Protein 1E0M (pdb70)

Secondary structure (DSSP, 8-state):
---S-TTEEEEE-SS--EEEEETTTTEEESS-TTT--

Solvent-accessible surface area: 3123 Å² total; per-residue (Å²): 156,195,45,46,56,140,0,33,63,98,152,142,40,178,120,29,65,55,58,36,68,7,87,99,97,157,43,74,22,155,61,32,22,156,152,92,93

Sequence (37 aa):
SMGLPPGWDEYKTHNGKTYYYNHNTKTSTWTDPRMSSSMGLPPGWDEYKTHNGKTYYYNHNTKTSTWTDPRMSSSMGLPPGWDEYKTHNGKTYYYNHNTKTSTWTDPRMSSSMGLPPGWDEYKTHNGKTYYYNHNTKTSTWTDPRMSSSMGLPPGWDEYKTHNGKTYYYNHNTKTSTWTDPRMSSSMGLPPGWDEYKTHNGKTYYYNHNTKTSTWTDPRMSSSMGLPPGWDEYKTHNGKTYYYNHNTKTSTWTDPRMSSSMGLPPGWDEYKTHNGKTYYYNHNTKTSTWTDPRMSSSMGLPPGWDEYKTHNGKTYYYNHNTKTSTWTDPRMSSSMGLPPGWDEYKTHNGKTYYYNHNTKTSTWTDPRMSS

Radius of gyration: 9.41 Å; Cα contacts (8 Å, |Δi|>4): 55; chains: 1; bounding box: 26×21×16 Å

Structure (mmCIF, N/CA/C/O backbone):
data_1E0M
#
_entry.id   1E0M
#
_cell.length_a   1.000
_cell.length_b   1.000
_cell.length_c   1.000
_cell.angle_alpha   90.00
_cell.angle_beta   90.00
_cell.angle_gamma   90.00
#
_symmetry.space_group_name_H-M   'P 1'
#
loop_
_atom_site.group_PDB
_atom_site.id
_atom_site.type_symbol
_atom_site.label_atom_id
_atom_site.label_alt_id
_atom_site.label_comp_id
_atom_site.label_asym_id
_atom_site.label_entity_id
_atom_site.label_seq_id
_atom_site.pdbx_PDB_ins_code
_atom_site.Cartn_x
_atom_site.Cartn_y
_atom_site.Cartn_z
_atom_site.occupancy
_atom_site.B_iso_or_equiv
_atom_site.auth_seq_id
_atom_site.auth_comp_id
_atom_site.auth_asym_id
_atom_site.auth_atom_id
_atom_site.pdbx_PDB_model_num
ATOM 1 N N . SER A 1 1 ? 9.388 10.581 -6.335 1.00 5.36 1 SER A N 1
ATOM 2 C CA . SER A 1 1 ? 10.739 10.012 -6.580 1.00 4.79 1 SER A CA 1
ATOM 3 C C . SER A 1 1 ? 11.077 8.937 -5.553 1.00 4.03 1 SER A C 1
ATOM 4 O O . SER A 1 1 ? 11.455 9.243 -4.422 1.00 4.41 1 SER A O 1
ATOM 14 N N . MET A 1 2 ? 10.935 7.675 -5.956 1.00 3.36 2 MET A N 1
ATOM 15 C CA . MET A 1 2 ? 11.222 6.547 -5.074 1.00 2.96 2 MET A CA 1
ATOM 16 C C . MET A 1 2 ? 10.432 6.655 -3.772 1.00 1.79 2 MET A C 1
ATOM 17 O O . MET A 1 2 ? 11.010 6.776 -2.691 1.00 1.91 2 MET A O 1
ATOM 31 N N . GLY A 1 3 ? 9.108 6.614 -3.885 1.00 1.28 3 GLY A N 1
A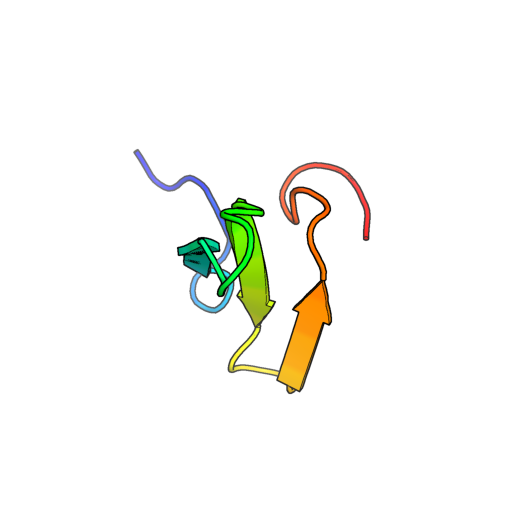TOM 32 C CA . GLY A 1 3 ? 8.259 6.715 -2.711 1.00 0.21 3 GLY A CA 1
ATOM 33 C C . GLY A 1 3 ? 8.189 5.419 -1.927 1.00 0.18 3 GLY A C 1
ATOM 34 O O . GLY A 1 3 ? 9.071 5.126 -1.118 1.00 0.21 3 GLY A O 1
ATOM 38 N N . LEU A 1 4 ? 7.133 4.646 -2.158 1.00 0.16 4 LEU A N 1
ATOM 39 C CA . LEU A 1 4 ? 6.946 3.375 -1.474 1.00 0.14 4 LEU A CA 1
ATOM 40 C C . LEU A 1 4 ? 7.935 2.332 -1.989 1.00 0.14 4 LEU A C 1
ATOM 41 O O . LEU A 1 4 ? 8.393 2.419 -3.129 1.00 0.17 4 LEU A O 1
ATOM 57 N N . PRO A 1 5 ? 8.262 1.315 -1.164 1.00 0.15 5 PRO A N 1
ATOM 58 C CA . PRO A 1 5 ? 9.193 0.248 -1.554 1.00 0.19 5 PRO A CA 1
ATOM 59 C C . PRO A 1 5 ? 8.864 -0.344 -2.928 1.00 0.18 5 PRO A C 1
ATOM 60 O O . PRO A 1 5 ? 7.769 -0.140 -3.451 1.00 0.16 5 PRO A O 1
ATOM 71 N N . PRO A 1 6 ? 9.809 -1.095 -3.530 1.00 0.24 6 PRO A N 1
ATOM 72 C CA . PRO A 1 6 ? 9.619 -1.692 -4.861 1.00 0.27 6 PRO A CA 1
ATOM 73 C C . PRO A 1 6 ? 8.479 -2.710 -4.908 1.00 0.25 6 PRO A C 1
ATOM 74 O O . PRO A 1 6 ? 8.233 -3.323 -5.947 1.00 0.41 6 PRO A O 1
ATOM 85 N N . GLY A 1 7 ? 7.782 -2.884 -3.788 1.00 0.31 7 GLY A N 1
ATOM 86 C CA . GLY A 1 7 ? 6.681 -3.830 -3.744 1.00 0.29 7 GLY A CA 1
ATOM 87 C C . GLY A 1 7 ? 5.411 -3.231 -3.172 1.00 0.44 7 GLY A C 1
ATOM 88 O O . GLY A 1 7 ? 4.356 -3.862 -3.198 1.00 1.03 7 GLY A O 1
ATOM 92 N N . TRP A 1 8 ? 5.509 -2.010 -2.655 1.00 0.14 8 TRP A N 1
ATOM 93 C CA . TRP A 1 8 ? 4.361 -1.331 -2.068 1.00 0.09 8 TRP A CA 1
ATOM 94 C C . TRP A 1 8 ? 3.750 -0.338 -3.054 1.00 0.10 8 TRP A C 1
ATOM 95 O O . TRP A 1 8 ? 4.407 0.613 -3.477 1.00 0.18 8 TRP A O 1
ATOM 116 N N . ASP A 1 9 ? 2.490 -0.569 -3.419 1.00 0.15 9 ASP A N 1
ATOM 117 C CA . ASP A 1 9 ? 1.791 0.306 -4.357 1.00 0.16 9 ASP A CA 1
ATOM 118 C C . ASP A 1 9 ? 0.496 0.835 -3.745 1.00 0.13 9 ASP A C 1
ATOM 119 O O . ASP A 1 9 ? -0.103 0.187 -2.890 1.00 0.19 9 ASP A O 1
ATOM 128 N N . GLU A 1 10 ? 0.071 2.016 -4.190 1.00 0.16 10 GLU A N 1
ATOM 129 C CA . GLU A 1 10 ? -1.146 2.636 -3.666 1.00 0.14 10 GLU A CA 1
ATOM 130 C C . GLU A 1 10 ? -2.312 2.491 -4.637 1.00 0.13 10 GLU A C 1
ATOM 131 O O . GLU A 1 10 ? -2.166 2.721 -5.837 1.00 0.19 10 GLU A O 1
ATOM 143 N N . TYR A 1 11 ? -3.478 2.139 -4.100 1.00 0.15 11 TYR A N 1
ATOM 144 C CA . TYR A 1 11 ? -4.684 1.988 -4.904 1.00 0.23 11 TYR A CA 1
ATOM 145 C C . TYR A 1 11 ? -5.930 2.176 -4.046 1.00 0.22 11 TYR A C 1
ATOM 146 O O . TYR A 1 11 ? -5.957 1.782 -2.881 1.00 0.22 11 TYR A O 1
ATOM 164 N N . LYS A 1 12 ? -6.958 2.792 -4.622 1.00 0.25 12 LYS A N 1
ATOM 165 C CA . LYS A 1 12 ? -8.203 3.033 -3.902 1.00 0.28 12 LYS A CA 1
ATOM 166 C C . LYS A 1 12 ? -9.196 1.901 -4.130 1.00 0.35 12 LYS A C 1
ATOM 167 O O . LYS A 1 12 ? -9.525 1.571 -5.270 1.00 0.43 12 LYS A O 1
ATOM 186 N N . THR A 1 13 ? -9.676 1.316 -3.038 1.00 0.34 13 THR A N 1
ATOM 187 C CA . THR A 1 13 ? -10.629 0.215 -3.114 1.00 0.43 13 THR A CA 1
ATOM 188 C C . THR A 1 13 ? -12.028 0.714 -3.479 1.00 0.51 13 THR A C 1
ATOM 189 O O . THR A 1 13 ? -12.179 1.783 -4.072 1.00 0.83 13 THR A O 1
ATOM 200 N N . HIS A 1 14 ? -13.047 -0.074 -3.133 1.00 0.48 14 HIS A N 1
ATOM 201 C CA . HIS A 1 14 ? -14.432 0.274 -3.440 1.00 0.51 14 HIS A CA 1
ATOM 202 C C . HIS A 1 14 ? -14.802 1.643 -2.876 1.00 0.53 14 HIS A C 1
ATOM 203 O O . HIS A 1 14 ? -15.061 2.582 -3.630 1.00 0.63 14 HIS A O 1
ATOM 218 N N . ASN A 1 15 ? -14.842 1.747 -1.550 1.00 0.55 15 ASN A N 1
ATOM 219 C CA . ASN A 1 15 ? -15.194 3.002 -0.892 1.00 0.63 15 ASN A CA 1
ATOM 220 C C . ASN A 1 15 ? -14.266 4.128 -1.336 1.00 0.59 15 ASN A C 1
ATOM 221 O O . ASN A 1 15 ? -14.668 5.289 -1.394 1.00 0.86 15 ASN A O 1
ATOM 232 N N . GLY A 1 16 ? -13.025 3.772 -1.659 1.00 0.35 16 GLY A N 1
ATOM 233 C CA . GLY A 1 16 ? -12.065 4.761 -2.115 1.00 0.31 16 GLY A CA 1
ATOM 234 C C . GLY A 1 16 ? -10.887 4.919 -1.177 1.00 0.25 16 GLY A C 1
ATOM 235 O O . GLY A 1 16 ? -10.203 5.943 -1.206 1.00 0.27 16 GLY A O 1
ATOM 239 N N . LYS A 1 17 ? -10.640 3.913 -0.343 1.00 0.22 17 LYS A N 1
ATOM 240 C CA . LYS A 1 17 ? -9.500 3.957 0.563 1.00 0.19 17 LYS A CA 1
ATOM 241 C C . LYS A 1 17 ? -8.219 3.669 -0.210 1.00 0.17 17 LYS A C 1
ATOM 242 O O . LYS A 1 17 ? -8.105 2.638 -0.878 1.00 0.19 17 LYS A O 1
ATOM 261 N N . THR A 1 18 ? -7.296 4.625 -0.195 1.00 0.18 18 THR A N 1
ATOM 262 C CA . THR A 1 18 ? -6.028 4.463 -0.892 1.00 0.20 18 THR A CA 1
ATOM 263 C C . THR A 1 18 ? -5.167 3.444 -0.163 1.00 0.16 18 THR A C 1
ATOM 264 O O . THR A 1 18 ? -4.235 3.800 0.557 1.00 0.23 18 THR A O 1
ATOM 275 N N . TYR A 1 19 ? -5.525 2.175 -0.314 1.00 0.12 19 TYR A N 1
ATOM 276 C CA . TYR A 1 19 ? -4.825 1.102 0.368 1.00 0.14 19 TYR A CA 1
ATOM 277 C C . TYR A 1 19 ? -3.543 0.719 -0.364 1.00 0.09 19 TYR A C 1
ATOM 278 O O . TYR A 1 19 ? -3.512 0.618 -1.592 1.00 0.13 19 TYR A O 1
ATOM 296 N N . TYR A 1 20 ? -2.484 0.534 0.412 1.00 0.12 20 TYR A N 1
ATOM 297 C CA . TYR A 1 20 ? -1.191 0.141 -0.119 1.00 0.13 20 TYR A CA 1
ATOM 298 C C . TYR A 1 20 ? -1.014 -1.370 0.009 1.00 0.13 20 TYR A C 1
ATOM 299 O O . TYR A 1 20 ? -1.394 -1.964 1.021 1.00 0.17 20 TYR A O 1
ATOM 317 N N . TYR A 1 21 ? -0.477 -1.995 -1.034 1.00 0.11 21 TYR A N 1
ATOM 318 C CA . TYR A 1 21 ? -0.298 -3.442 -1.044 1.00 0.11 21 TYR A CA 1
ATOM 319 C C . TYR A 1 21 ? 1.142 -3.826 -1.368 1.00 0.09 21 TYR A C 1
ATOM 320 O O . TYR A 1 21 ? 1.794 -3.198 -2.203 1.00 0.13 21 TYR A O 1
ATOM 338 N N . ASN A 1 22 ? 1.619 -4.875 -0.705 1.00 0.09 22 ASN A N 1
ATOM 339 C CA . ASN A 1 22 ? 2.969 -5.381 -0.926 1.00 0.11 22 ASN A CA 1
ATOM 340 C C . ASN A 1 22 ? 2.924 -6.708 -1.672 1.00 0.08 22 ASN A C 1
ATOM 341 O O . ASN A 1 22 ? 2.385 -7.694 -1.163 1.00 0.11 22 ASN A O 1
ATOM 352 N N . HIS A 1 23 ? 3.487 -6.726 -2.877 1.00 0.12 23 HIS A N 1
ATOM 353 C CA . HIS A 1 23 ? 3.498 -7.925 -3.704 1.00 0.14 23 HIS A CA 1
ATOM 354 C C . HIS A 1 23 ? 4.737 -8.773 -3.433 1.00 0.14 23 HIS A C 1
ATOM 355 O O . HIS A 1 23 ? 5.034 -9.707 -4.179 1.00 0.25 23 HIS A O 1
ATOM 370 N N . ASN A 1 24 ? 5.458 -8.444 -2.366 1.00 0.15 24 ASN A N 1
ATOM 371 C CA . ASN A 1 24 ? 6.655 -9.188 -1.995 1.00 0.19 24 ASN A CA 1
ATOM 372 C C . ASN A 1 24 ? 6.356 -10.139 -0.844 1.00 0.19 24 ASN A C 1
ATOM 373 O O . ASN A 1 24 ? 6.990 -11.186 -0.708 1.00 0.21 24 ASN A O 1
ATOM 384 N N . THR A 1 25 ? 5.390 -9.759 -0.015 1.00 0.17 25 THR A N 1
ATOM 385 C CA . THR A 1 25 ? 5.001 -10.567 1.134 1.00 0.21 25 THR A CA 1
ATOM 386 C C . THR A 1 25 ? 3.483 -10.628 1.263 1.00 0.17 25 THR A C 1
ATOM 387 O O . THR A 1 25 ? 2.955 -11.090 2.275 1.00 0.20 25 THR A O 1
ATOM 398 N N . LYS A 1 26 ? 2.789 -10.161 0.227 1.00 0.13 26 LYS A N 1
ATOM 399 C CA . LYS A 1 26 ? 1.329 -10.145 0.217 1.00 0.12 26 LYS A CA 1
ATOM 400 C C . LYS A 1 26 ? 0.790 -9.410 1.440 1.00 0.11 26 LYS A C 1
ATOM 401 O O . LYS A 1 26 ? 0.231 -10.024 2.351 1.00 0.15 26 LYS A O 1
ATOM 420 N N . THR A 1 27 ? 0.970 -8.092 1.459 1.00 0.08 27 THR A N 1
ATOM 421 C CA . THR A 1 27 ? 0.515 -7.277 2.583 1.00 0.10 27 THR A CA 1
ATOM 422 C C . THR A 1 27 ? -0.473 -6.203 2.134 1.00 0.11 27 THR A C 1
ATOM 423 O O . THR A 1 27 ? -0.088 -5.213 1.514 1.00 0.14 27 THR A O 1
ATOM 434 N N . SER A 1 28 ? -1.744 -6.393 2.474 1.00 0.10 28 SER A N 1
ATOM 435 C CA . SER A 1 28 ? -2.785 -5.440 2.102 1.00 0.13 28 SER A CA 1
ATOM 436 C C . SER A 1 28 ? -3.212 -4.594 3.297 1.00 0.12 28 SER A C 1
ATOM 437 O O . SER A 1 28 ? -3.698 -5.117 4.300 1.00 0.19 28 SER A O 1
ATOM 445 N N . THR A 1 29 ? -3.040 -3.281 3.173 1.00 0.13 29 THR A N 1
ATOM 446 C CA . THR A 1 29 ? -3.411 -2.351 4.235 1.00 0.15 29 THR A CA 1
ATOM 447 C C . THR A 1 29 ? -3.717 -0.975 3.653 1.00 0.17 29 THR A C 1
ATOM 448 O O . THR A 1 29 ? -3.354 -0.691 2.516 1.00 0.34 29 THR A O 1
ATOM 459 N N . TRP A 1 30 ? -4.387 -0.123 4.427 1.00 0.14 30 TRP A N 1
ATOM 460 C CA . TRP A 1 30 ? -4.705 1.227 3.962 1.00 0.14 30 TRP A CA 1
ATOM 461 C C . TRP A 1 30 ? -3.679 2.227 4.487 1.00 0.14 30 TRP A C 1
ATOM 462 O O . TRP A 1 30 ? -3.627 3.372 4.036 1.00 0.19 30 TRP A O 1
ATOM 483 N N . THR A 1 31 ? -2.862 1.784 5.438 1.00 0.14 31 THR A N 1
ATOM 484 C CA . THR A 1 31 ? -1.833 2.635 6.024 1.00 0.19 31 THR A CA 1
ATOM 485 C C . THR A 1 31 ? -0.623 2.748 5.106 1.00 0.15 31 THR A C 1
ATOM 486 O O . THR A 1 31 ? -0.282 1.806 4.390 1.00 0.15 31 THR A O 1
ATOM 497 N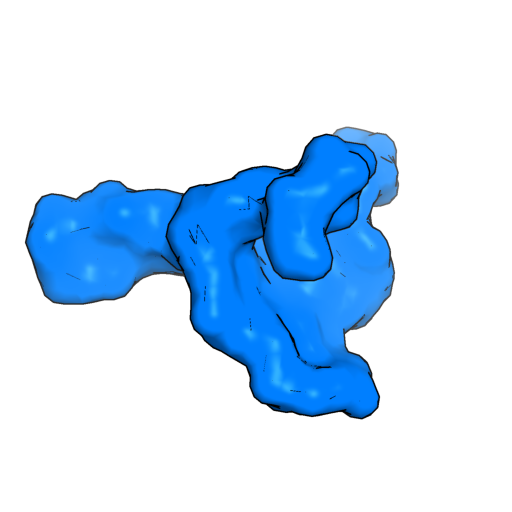 N . ASP A 1 32 ? 0.025 3.905 5.144 1.00 0.19 32 ASP A N 1
ATOM 498 C CA . ASP A 1 32 ? 1.202 4.154 4.319 1.00 0.19 32 ASP A CA 1
ATOM 499 C C . ASP A 1 32 ? 2.357 3.241 4.728 1.00 0.15 32 ASP A C 1
ATOM 500 O O . ASP A 1 32 ? 2.717 3.174 5.903 1.00 0.23 32 ASP A O 1
ATOM 509 N N . PRO A 1 33 ? 2.955 2.518 3.760 1.00 0.13 33 PRO A N 1
ATOM 510 C CA . PRO A 1 33 ? 4.075 1.612 4.034 1.00 0.16 33 PRO A CA 1
ATOM 511 C C . PRO A 1 33 ? 5.338 2.367 4.420 1.00 0.15 33 PRO A C 1
ATOM 512 O O . PRO A 1 33 ? 6.191 1.851 5.143 1.00 0.24 33 PRO A O 1
ATOM 523 N N . ARG A 1 34 ? 5.436 3.601 3.947 1.00 0.22 34 ARG A N 1
ATOM 524 C CA . ARG A 1 34 ? 6.583 4.451 4.247 1.00 0.29 34 ARG A CA 1
ATOM 525 C C . ARG A 1 34 ? 6.673 4.732 5.744 1.00 0.33 34 ARG A C 1
ATOM 526 O O . ARG A 1 34 ? 7.763 4.920 6.286 1.00 0.44 34 ARG A O 1
ATOM 547 N N . MET A 1 35 ? 5.518 4.766 6.403 1.00 0.39 35 MET A N 1
ATOM 548 C CA . MET A 1 35 ? 5.461 5.035 7.836 1.00 0.62 35 MET A CA 1
ATOM 549 C C . MET A 1 35 ? 5.572 3.745 8.644 1.00 0.89 35 MET A C 1
ATOM 550 O O . MET A 1 35 ? 6.667 3.345 9.042 1.00 1.70 35 MET A O 1
ATOM 564 N N . SER A 1 36 ? 4.434 3.099 8.887 1.00 1.56 36 SER A N 1
ATOM 565 C CA . SER A 1 36 ? 4.405 1.855 9.649 1.00 2.44 36 SER A CA 1
ATOM 566 C C . SER A 1 36 ? 3.056 1.160 9.505 1.00 2.75 36 SER A C 1
ATOM 567 O O . SER A 1 36 ? 2.019 1.719 9.862 1.00 3.14 36 SER A O 1
ATOM 575 N N . SER A 1 37 ? 3.079 -0.061 8.982 1.00 3.21 37 SER A N 1
ATOM 576 C CA . SER A 1 37 ? 1.858 -0.835 8.790 1.00 4.00 37 SER A CA 1
ATOM 577 C C . SER A 1 37 ? 2.122 -2.324 8.979 1.00 4.48 37 SER A C 1
ATOM 578 O O . SER A 1 37 ? 3.306 -2.702 9.110 1.00 4.82 37 SER A O 1
ATOM 587 N N . SER A 1 1 ? 12.679 9.292 -6.856 1.00 5.36 1 SER A N 2
ATOM 588 C CA . SER A 1 1 ? 13.599 9.749 -5.782 1.00 4.79 1 SER A CA 2
ATOM 589 C C . SER A 1 1 ? 13.195 9.176 -4.428 1.00 4.03 1 SER A C 2
ATOM 590 O O . SER A 1 1 ? 14.022 8.621 -3.705 1.00 4.41 1 SER A O 2
ATOM 600 N N . MET A 1 2 ? 11.916 9.317 -4.090 1.00 3.36 2 MET A N 2
ATOM 601 C CA . MET A 1 2 ? 11.401 8.817 -2.821 1.00 2.96 2 MET A CA 2
ATOM 602 C C . MET A 1 2 ? 9.955 8.359 -2.961 1.00 1.79 2 MET A C 2
ATOM 603 O O . MET A 1 2 ? 9.119 9.072 -3.518 1.00 1.91 2 MET A O 2
ATOM 617 N N . GLY A 1 3 ? 9.664 7.167 -2.448 1.00 1.28 3 GLY A N 2
ATOM 618 C CA . GLY A 1 3 ? 8.317 6.635 -2.526 1.00 0.21 3 GLY A CA 2
ATOM 619 C C . GLY A 1 3 ? 8.178 5.299 -1.825 1.00 0.18 3 GLY A C 2
ATOM 620 O O . GLY A 1 3 ? 9.037 4.914 -1.031 1.00 0.21 3 GLY A O 2
ATOM 624 N N . LEU A 1 4 ? 7.091 4.593 -2.119 1.00 0.16 4 LEU A N 2
ATOM 625 C CA . LEU A 1 4 ? 6.835 3.289 -1.524 1.00 0.14 4 LEU A CA 2
ATOM 626 C C . LEU A 1 4 ? 7.917 2.290 -1.922 1.00 0.14 4 LEU A C 2
ATOM 627 O O . LEU A 1 4 ? 8.485 2.391 -3.010 1.00 0.17 4 LEU A O 2
ATOM 643 N N . PRO A 1 5 ? 8.200 1.292 -1.061 1.00 0.15 5 PRO A N 2
ATOM 644 C CA . PRO A 1 5 ? 9.206 0.263 -1.350 1.00 0.19 5 PRO A CA 2
ATOM 645 C C . PRO A 1 5 ? 9.010 -0.363 -2.736 1.00 0.18 5 PRO A C 2
ATOM 646 O O . PRO A 1 5 ? 7.968 -0.173 -3.364 1.00 0.16 5 PRO A O 2
ATOM 657 N N . PRO A 1 6 ? 10.003 -1.130 -3.231 1.00 0.24 6 PRO A N 2
ATOM 658 C CA . PRO A 1 6 ? 9.928 -1.761 -4.557 1.00 0.27 6 PRO A CA 2
ATOM 659 C C . PRO A 1 6 ? 8.821 -2.810 -4.661 1.00 0.25 6 PRO A C 2
ATOM 660 O O . PRO A 1 6 ? 8.730 -3.526 -5.659 1.00 0.41 6 PRO A O 2
ATOM 671 N N . GLY A 1 7 ? 7.975 -2.892 -3.637 1.00 0.31 7 GLY A N 2
ATOM 672 C CA . GLY A 1 7 ? 6.892 -3.859 -3.650 1.00 0.29 7 GLY A CA 2
ATOM 673 C C . GLY A 1 7 ? 5.570 -3.275 -3.184 1.00 0.44 7 GLY A C 2
ATOM 674 O O . GLY A 1 7 ? 4.518 -3.882 -3.382 1.00 1.03 7 GLY A O 2
ATOM 678 N N . TRP A 1 8 ? 5.621 -2.100 -2.563 1.00 0.14 8 TRP A N 2
ATOM 679 C CA . TRP A 1 8 ? 4.417 -1.449 -2.059 1.00 0.09 8 TRP A CA 2
ATOM 680 C C . TRP A 1 8 ? 3.843 -0.478 -3.085 1.00 0.10 8 TRP A C 2
ATOM 681 O O . TRP A 1 8 ? 4.568 0.338 -3.655 1.00 0.18 8 TRP A O 2
ATOM 702 N N . ASP A 1 9 ? 2.533 -0.560 -3.304 1.00 0.15 9 ASP A N 2
ATOM 703 C CA . ASP A 1 9 ? 1.856 0.325 -4.247 1.00 0.16 9 ASP A CA 2
ATOM 704 C C . ASP A 1 9 ? 0.578 0.890 -3.634 1.00 0.13 9 ASP A C 2
ATOM 705 O O . ASP A 1 9 ? 0.056 0.343 -2.664 1.00 0.19 9 ASP A O 2
ATOM 714 N N . GLU A 1 10 ? 0.080 1.984 -4.203 1.00 0.16 10 GLU A N 2
ATOM 715 C CA . GLU A 1 10 ? -1.131 2.625 -3.693 1.00 0.14 10 GLU A CA 2
ATOM 716 C C . GLU A 1 10 ? -2.263 2.576 -4.714 1.00 0.13 10 GLU A C 2
ATOM 717 O O . GLU A 1 10 ? -2.058 2.839 -5.900 1.00 0.19 10 GLU A O 2
ATOM 729 N N . TYR A 1 11 ? -3.465 2.267 -4.234 1.00 0.15 11 TYR A N 2
ATOM 730 C CA . TYR A 1 11 ? -4.647 2.212 -5.084 1.00 0.23 11 TYR A CA 2
ATOM 731 C C . TYR A 1 11 ? -5.909 2.356 -4.244 1.00 0.22 11 TYR A C 2
ATOM 732 O O . TYR A 1 11 ? -5.930 1.968 -3.079 1.00 0.22 11 TYR A O 2
ATOM 750 N N . LYS A 1 12 ? -6.953 2.932 -4.827 1.00 0.25 12 LYS A N 2
ATOM 751 C CA . LYS A 1 12 ? -8.205 3.129 -4.106 1.00 0.28 12 LYS A CA 2
ATOM 752 C C . LYS A 1 12 ? -9.186 1.996 -4.384 1.00 0.35 12 LYS A C 2
ATOM 753 O O . LYS A 1 12 ? -9.460 1.667 -5.539 1.00 0.43 12 LYS A O 2
ATOM 772 N N . THR A 1 13 ? -9.718 1.410 -3.315 1.00 0.34 13 THR A N 2
ATOM 773 C CA . THR A 1 13 ? -10.673 0.312 -3.435 1.00 0.43 13 THR A CA 2
ATOM 774 C C . THR A 1 13 ? -12.033 0.813 -3.920 1.00 0.51 13 THR A C 2
ATOM 775 O O . THR A 1 13 ? -12.141 1.907 -4.474 1.00 0.83 13 THR A O 2
ATOM 786 N N . HIS A 1 14 ? -13.068 0.002 -3.705 1.00 0.48 14 HIS A N 2
ATOM 787 C CA . HIS A 1 14 ? -14.421 0.359 -4.113 1.00 0.51 14 HIS A CA 2
ATOM 788 C C . HIS A 1 14 ? -14.872 1.647 -3.435 1.00 0.53 14 HIS A C 2
ATOM 789 O O . HIS A 1 14 ? -15.270 2.604 -4.101 1.00 0.63 14 HIS A O 2
ATOM 804 N N . ASN A 1 15 ? -14.807 1.666 -2.106 1.00 0.55 15 ASN A N 2
ATOM 805 C CA . ASN A 1 15 ? -15.202 2.841 -1.339 1.00 0.63 15 ASN A CA 2
ATOM 806 C C . ASN A 1 15 ? -14.318 4.034 -1.692 1.00 0.59 15 ASN A C 2
ATOM 807 O O . ASN A 1 15 ? -14.792 5.167 -1.781 1.00 0.86 15 ASN A O 2
ATOM 818 N N . GLY A 1 16 ? -13.032 3.766 -1.903 1.00 0.35 16 GLY A N 2
ATOM 819 C CA . GLY A 1 16 ? -12.104 4.820 -2.267 1.00 0.31 16 GLY A CA 2
ATOM 820 C C . GLY A 1 16 ? -10.943 4.948 -1.304 1.00 0.25 16 GLY A C 2
ATOM 821 O O . GLY A 1 16 ? -10.285 5.989 -1.259 1.00 0.27 16 GLY A O 2
ATOM 825 N N . LYS A 1 17 ? -10.679 3.899 -0.527 1.00 0.22 17 LYS A N 2
ATOM 826 C CA . LYS A 1 17 ? -9.551 3.915 0.389 1.00 0.19 17 LYS A CA 2
ATOM 827 C C . LYS A 1 17 ? -8.268 3.643 -0.387 1.00 0.17 17 LYS A C 2
ATOM 828 O O . LYS A 1 17 ? -8.178 2.657 -1.119 1.00 0.19 17 LYS A O 2
ATOM 847 N N . THR A 1 18 ? -7.319 4.570 -0.305 1.00 0.18 18 THR A N 2
ATOM 848 C CA . THR A 1 18 ? -6.050 4.410 -1.001 1.00 0.20 18 THR A CA 2
ATOM 849 C C . THR A 1 18 ? -5.236 3.312 -0.332 1.00 0.16 18 THR A C 2
ATOM 850 O O . THR A 1 18 ? -4.277 3.581 0.392 1.00 0.23 18 THR A O 2
ATOM 861 N N . TYR A 1 19 ? -5.673 2.076 -0.531 1.00 0.12 19 TYR A N 2
ATOM 862 C CA . TYR A 1 19 ? -5.035 0.928 0.083 1.00 0.14 19 TYR A CA 2
ATOM 863 C C . TYR A 1 19 ? -3.657 0.669 -0.518 1.00 0.09 19 TYR A C 2
ATOM 864 O O . TYR A 1 19 ? -3.473 0.708 -1.738 1.00 0.13 19 TYR A O 2
ATOM 882 N N . TYR A 1 20 ? -2.691 0.441 0.361 1.00 0.12 20 TYR A N 2
ATOM 883 C CA . TYR A 1 20 ? -1.328 0.140 -0.045 1.00 0.13 20 TYR A CA 2
ATOM 884 C C . TYR A 1 20 ? -1.080 -1.359 0.082 1.00 0.13 20 TYR A C 2
ATOM 885 O O . TYR A 1 20 ? -1.432 -1.967 1.092 1.00 0.17 20 TYR A O 2
ATOM 903 N N . TYR A 1 21 ? -0.521 -1.960 -0.960 1.00 0.11 21 TYR A N 2
ATOM 904 C CA . TYR A 1 21 ? -0.304 -3.401 -0.969 1.00 0.11 21 TYR A CA 2
ATOM 905 C C . TYR A 1 21 ? 1.105 -3.770 -1.421 1.00 0.09 21 TYR A C 2
ATOM 906 O O . TYR A 1 21 ? 1.646 -3.183 -2.360 1.00 0.13 21 TYR A O 2
ATOM 924 N N . ASN A 1 22 ? 1.671 -4.775 -0.760 1.00 0.09 22 ASN A N 2
ATOM 925 C CA . ASN A 1 22 ? 2.991 -5.286 -1.104 1.00 0.11 22 ASN A CA 2
ATOM 926 C C . ASN A 1 22 ? 2.870 -6.668 -1.732 1.00 0.08 22 ASN A C 2
ATOM 927 O O . ASN A 1 22 ? 2.349 -7.594 -1.108 1.00 0.11 22 ASN A O 2
ATOM 938 N N . HIS A 1 23 ? 3.341 -6.797 -2.969 1.00 0.12 23 HIS A N 2
ATOM 939 C CA . HIS A 1 23 ? 3.262 -8.059 -3.692 1.00 0.14 23 HIS A CA 2
ATOM 940 C C . HIS A 1 23 ? 4.474 -8.941 -3.407 1.00 0.14 23 HIS A C 2
ATOM 941 O O . HIS A 1 23 ? 4.578 -10.053 -3.925 1.00 0.25 23 HIS A O 2
ATOM 956 N N . ASN A 1 24 ? 5.389 -8.442 -2.579 1.00 0.15 24 ASN A N 2
ATOM 957 C CA . ASN A 1 24 ? 6.585 -9.197 -2.223 1.00 0.19 24 ASN A CA 2
ATOM 958 C C . ASN A 1 24 ? 6.353 -10.006 -0.953 1.00 0.19 24 ASN A C 2
ATOM 959 O O . ASN A 1 24 ? 6.987 -11.039 -0.737 1.00 0.21 24 ASN A O 2
ATOM 970 N N . THR A 1 25 ? 5.449 -9.518 -0.113 1.00 0.17 25 THR A N 2
ATOM 971 C CA . THR A 1 25 ? 5.128 -10.185 1.141 1.00 0.21 25 THR A CA 2
ATOM 972 C C . THR A 1 25 ? 3.620 -10.321 1.308 1.00 0.17 25 THR A C 2
ATOM 973 O O . THR A 1 25 ? 3.136 -10.712 2.371 1.00 0.20 25 THR A O 2
ATOM 984 N N . LYS A 1 26 ? 2.886 -9.996 0.244 1.00 0.13 26 LYS A N 2
ATOM 985 C CA . LYS A 1 26 ? 1.429 -10.074 0.255 1.00 0.12 26 LYS A CA 2
ATOM 986 C C . LYS A 1 26 ? 0.857 -9.377 1.486 1.00 0.11 26 LYS A C 2
ATOM 987 O O . LYS A 1 26 ? 0.312 -10.023 2.381 1.00 0.15 26 LYS A O 2
ATOM 1006 N N . THR A 1 27 ? 0.998 -8.055 1.529 1.00 0.08 27 THR A N 2
ATOM 1007 C CA . THR A 1 27 ? 0.513 -7.274 2.663 1.00 0.10 27 THR A CA 2
ATOM 1008 C C . THR A 1 27 ? -0.387 -6.127 2.216 1.00 0.11 27 THR A C 2
ATOM 1009 O O . THR A 1 27 ? 0.079 -5.154 1.624 1.00 0.14 27 THR A O 2
ATOM 1020 N N . SER A 1 28 ? -1.676 -6.239 2.523 1.00 0.10 28 SER A N 2
ATOM 1021 C CA . SER A 1 28 ? -2.642 -5.205 2.167 1.00 0.13 28 SER A CA 2
ATOM 1022 C C . SER A 1 28 ? -3.083 -4.427 3.403 1.00 0.12 28 SER A C 2
ATOM 1023 O O . SER A 1 28 ? -3.470 -5.015 4.413 1.00 0.19 28 SER A O 2
ATOM 1031 N N . THR A 1 29 ? -3.018 -3.101 3.318 1.00 0.13 29 THR A N 2
ATOM 1032 C CA . THR A 1 29 ? -3.399 -2.243 4.434 1.00 0.15 29 THR A CA 2
ATOM 1033 C C . THR A 1 29 ? -3.628 -0.808 3.966 1.00 0.17 29 THR A C 2
ATOM 1034 O O . THR A 1 29 ? -3.000 -0.357 3.011 1.00 0.34 29 THR A O 2
ATOM 1045 N N . TRP A 1 30 ? -4.521 -0.091 4.644 1.00 0.14 30 TRP A N 2
ATOM 1046 C CA . TRP A 1 30 ? -4.803 1.296 4.286 1.00 0.14 30 TRP A CA 2
ATOM 1047 C C . TRP A 1 30 ? -3.712 2.214 4.826 1.00 0.14 30 TRP A C 2
ATOM 1048 O O . TRP A 1 30 ? -3.687 3.408 4.528 1.00 0.19 30 TRP A O 2
ATOM 1069 N N . THR A 1 31 ? -2.806 1.645 5.618 1.00 0.14 31 THR A N 2
ATOM 1070 C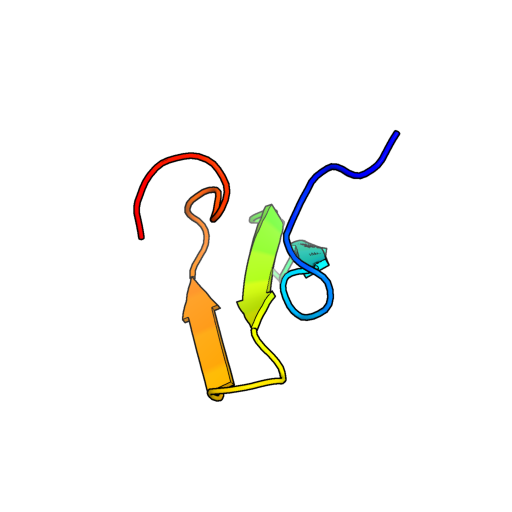 CA . THR A 1 31 ? -1.702 2.409 6.187 1.00 0.19 31 THR A CA 2
ATOM 1071 C C . THR A 1 31 ? -0.562 2.540 5.196 1.00 0.15 31 THR A C 2
ATOM 1072 O O . THR A 1 31 ? -0.262 1.616 4.440 1.00 0.15 31 THR A O 2
ATOM 1083 N N . ASP A 1 32 ? 0.070 3.700 5.218 1.00 0.19 32 ASP A N 2
ATOM 1084 C CA . ASP A 1 32 ? 1.178 3.992 4.330 1.00 0.19 32 ASP A CA 2
ATOM 1085 C C . ASP A 1 32 ? 2.363 3.066 4.602 1.00 0.15 32 ASP A C 2
ATOM 1086 O O . ASP A 1 32 ? 2.747 2.863 5.752 1.00 0.23 32 ASP A O 2
ATOM 1095 N N . PRO A 1 33 ? 2.961 2.491 3.541 1.00 0.13 33 PRO A N 2
ATOM 1096 C CA . PRO A 1 33 ? 4.116 1.596 3.672 1.00 0.16 33 PRO A CA 2
ATOM 1097 C C . PRO A 1 33 ? 5.301 2.283 4.318 1.00 0.15 33 PRO A C 2
ATOM 1098 O O . PRO A 1 33 ? 5.828 1.831 5.335 1.00 0.24 33 PRO A O 2
ATOM 1109 N N . ARG A 1 34 ? 5.718 3.361 3.676 1.00 0.22 34 ARG A N 2
ATOM 1110 C CA . ARG A 1 34 ? 6.871 4.146 4.101 1.00 0.29 34 ARG A CA 2
ATOM 1111 C C . ARG A 1 34 ? 6.956 4.273 5.621 1.00 0.33 34 ARG A C 2
ATOM 1112 O O . ARG A 1 34 ? 8.049 4.342 6.184 1.00 0.44 34 ARG A O 2
ATOM 1133 N N . MET A 1 35 ? 5.801 4.322 6.280 1.00 0.39 35 MET A N 2
ATOM 1134 C CA . MET A 1 35 ? 5.749 4.450 7.725 1.00 0.62 35 MET A CA 2
ATOM 1135 C C . MET A 1 35 ? 5.104 3.214 8.353 1.00 0.89 35 MET A C 2
ATOM 1136 O O . MET A 1 35 ? 3.983 2.843 8.006 1.00 1.70 35 MET A O 2
ATOM 1150 N N . SER A 1 36 ? 5.818 2.586 9.280 1.00 1.56 36 SER A N 2
ATOM 1151 C CA . SER A 1 36 ? 5.313 1.399 9.960 1.00 2.44 36 SER A CA 2
ATOM 1152 C C . SER A 1 36 ? 4.875 1.730 11.382 1.00 2.75 36 SER A C 2
ATOM 1153 O O . SER A 1 36 ? 4.655 0.835 12.198 1.00 3.14 36 SER A O 2
ATOM 1161 N N . SER A 1 37 ? 4.750 3.021 11.670 1.00 3.21 37 SER A N 2
ATOM 1162 C CA . SER A 1 37 ? 4.337 3.474 12.993 1.00 4.00 37 SER A CA 2
ATOM 1163 C C . SER A 1 37 ? 2.817 3.554 13.091 1.00 4.48 37 SER A C 2
ATOM 1164 O O . SER A 1 37 ? 2.298 3.577 14.226 1.00 4.82 37 SER A O 2
ATOM 1173 N N . SER A 1 1 ? 9.829 13.211 -3.378 1.00 5.36 1 SER A N 3
ATOM 1174 C CA . SER A 1 1 ? 9.656 13.429 -1.918 1.00 4.79 1 SER A CA 3
ATOM 1175 C C . SER A 1 1 ? 9.244 12.141 -1.214 1.00 4.03 1 SER A C 3
ATOM 1176 O O . SER A 1 1 ? 9.859 11.739 -0.226 1.00 4.41 1 SER A O 3
ATOM 1186 N N . MET A 1 2 ? 8.205 11.495 -1.734 1.00 3.36 2 MET A N 3
ATOM 1187 C CA . MET A 1 2 ? 7.712 10.249 -1.157 1.00 2.96 2 MET A CA 3
ATOM 1188 C C . MET A 1 2 ? 7.787 9.114 -2.174 1.00 1.79 2 MET A C 3
ATOM 1189 O O . MET A 1 2 ? 7.491 9.305 -3.354 1.00 1.91 2 MET A O 3
ATOM 1203 N N . GLY A 1 3 ? 8.185 7.934 -1.708 1.00 1.28 3 GLY A N 3
ATOM 1204 C CA . GLY A 1 3 ? 8.296 6.787 -2.591 1.00 0.21 3 GLY A CA 3
ATOM 1205 C C . GLY A 1 3 ? 8.166 5.467 -1.854 1.00 0.18 3 GLY A C 3
ATOM 1206 O O . GLY A 1 3 ? 9.030 5.108 -1.054 1.00 0.21 3 GLY A O 3
ATOM 1210 N N . LEU A 1 4 ? 7.084 4.743 -2.127 1.00 0.16 4 LEU A N 3
ATOM 1211 C CA . LEU A 1 4 ? 6.844 3.450 -1.496 1.00 0.14 4 LEU A CA 3
ATOM 1212 C C . LEU A 1 4 ? 7.924 2.444 -1.889 1.00 0.14 4 LEU A C 3
ATOM 1213 O O . LEU A 1 4 ? 8.501 2.538 -2.974 1.00 0.17 4 LEU A O 3
ATOM 1229 N N . PRO A 1 5 ? 8.211 1.461 -1.011 1.00 0.15 5 PRO A N 3
ATOM 1230 C CA . PRO A 1 5 ? 9.226 0.435 -1.274 1.00 0.19 5 PRO A CA 3
ATOM 1231 C C . PRO A 1 5 ? 9.026 -0.249 -2.627 1.00 0.18 5 PRO A C 3
ATOM 1232 O O . PRO A 1 5 ? 7.957 -0.144 -3.228 1.00 0.16 5 PRO A O 3
ATOM 1243 N N . PRO A 1 6 ? 10.052 -0.972 -3.122 1.00 0.24 6 PRO A N 3
ATOM 1244 C CA . PRO A 1 6 ? 9.973 -1.679 -4.406 1.00 0.27 6 PRO A CA 3
ATOM 1245 C C . PRO A 1 6 ? 8.800 -2.654 -4.459 1.00 0.25 6 PRO A C 3
ATOM 1246 O O . PRO A 1 6 ? 8.408 -3.110 -5.533 1.00 0.41 6 PRO A O 3
ATOM 1257 N N . GLY A 1 7 ? 8.239 -2.963 -3.292 1.00 0.31 7 GLY A N 3
ATOM 1258 C CA . GLY A 1 7 ? 7.110 -3.871 -3.225 1.00 0.29 7 GLY A CA 3
ATOM 1259 C C . GLY A 1 7 ? 5.951 -3.293 -2.437 1.00 0.44 7 GLY A C 3
ATOM 1260 O O . GLY A 1 7 ? 5.470 -3.910 -1.489 1.00 1.03 7 GLY A O 3
ATOM 1264 N N . TRP A 1 8 ? 5.511 -2.100 -2.824 1.00 0.14 8 TRP A N 3
ATOM 1265 C CA . TRP A 1 8 ? 4.403 -1.432 -2.150 1.00 0.09 8 TRP A CA 3
ATOM 1266 C C . TRP A 1 8 ? 3.716 -0.444 -3.088 1.00 0.10 8 TRP A C 3
ATOM 1267 O O . TRP A 1 8 ? 4.223 0.649 -3.330 1.00 0.18 8 TRP A O 3
ATOM 1288 N N . ASP A 1 9 ? 2.567 -0.842 -3.625 1.00 0.15 9 ASP A N 3
ATOM 1289 C CA . ASP A 1 9 ? 1.807 0.018 -4.525 1.00 0.16 9 ASP A CA 3
ATOM 1290 C C . ASP A 1 9 ? 0.661 0.689 -3.778 1.00 0.13 9 ASP A C 3
ATOM 1291 O O . ASP A 1 9 ? 0.302 0.269 -2.678 1.00 0.19 9 ASP A O 3
ATOM 1300 N N . GLU A 1 10 ? 0.091 1.731 -4.374 1.00 0.16 10 GLU A N 3
ATOM 1301 C CA . GLU A 1 10 ? -0.998 2.463 -3.740 1.00 0.14 10 GLU A CA 3
ATOM 1302 C C . GLU A 1 10 ? -2.172 2.673 -4.694 1.00 0.13 10 GLU A C 3
ATOM 1303 O O . GLU A 1 10 ? -1.983 2.981 -5.871 1.00 0.19 10 GLU A O 3
ATOM 1315 N N . TYR A 1 11 ? -3.384 2.518 -4.165 1.00 0.15 11 TYR A N 3
ATOM 1316 C CA . TYR A 1 11 ? -4.606 2.705 -4.943 1.00 0.23 11 TYR A CA 3
ATOM 1317 C C . TYR A 1 11 ? -5.822 2.700 -4.026 1.00 0.22 11 TYR A C 3
ATOM 1318 O O . TYR A 1 11 ? -5.762 2.189 -2.911 1.00 0.22 11 TYR A O 3
ATOM 1336 N N . LYS A 1 12 ? -6.922 3.280 -4.493 1.00 0.25 12 LYS A N 3
ATOM 1337 C CA . LYS A 1 12 ? -8.147 3.333 -3.704 1.00 0.28 12 LYS A CA 3
ATOM 1338 C C . LYS A 1 12 ? -9.040 2.134 -4.005 1.00 0.35 12 LYS A C 3
ATOM 1339 O O . LYS A 1 12 ? -9.323 1.835 -5.165 1.00 0.43 12 LYS A O 3
ATOM 1358 N N . THR A 1 13 ? -9.483 1.453 -2.953 1.00 0.34 13 THR A N 3
ATOM 1359 C CA . THR A 1 13 ? -10.347 0.287 -3.107 1.00 0.43 13 THR A CA 3
ATOM 1360 C C . THR A 1 13 ? -11.791 0.703 -3.373 1.00 0.51 13 THR A C 3
ATOM 1361 O O . THR A 1 13 ? -12.056 1.842 -3.761 1.00 0.83 13 THR A O 3
ATOM 1372 N N . HIS A 1 14 ? -12.722 -0.225 -3.165 1.00 0.48 14 HIS A N 3
ATOM 1373 C CA . HIS A 1 14 ? -14.138 0.050 -3.381 1.00 0.51 14 HIS A CA 3
ATOM 1374 C C . HIS A 1 14 ? -14.632 1.135 -2.431 1.00 0.53 14 HIS A C 3
ATOM 1375 O O . HIS A 1 14 ? -15.446 1.980 -2.807 1.00 0.63 14 HIS A O 3
ATOM 1390 N N . ASN A 1 15 ? -14.133 1.109 -1.198 1.00 0.55 15 ASN A N 3
ATOM 1391 C CA . ASN A 1 15 ? -14.518 2.096 -0.196 1.00 0.63 15 ASN A CA 3
ATOM 1392 C C . ASN A 1 15 ? -13.782 3.413 -0.420 1.00 0.59 15 ASN A C 3
ATOM 1393 O O . ASN A 1 15 ? -13.937 4.362 0.349 1.00 0.86 15 ASN A O 3
ATOM 1404 N N . GLY A 1 16 ? -12.981 3.462 -1.481 1.00 0.35 16 GLY A N 3
ATOM 1405 C CA . GLY A 1 16 ? -12.230 4.662 -1.797 1.00 0.31 16 GLY A CA 3
ATOM 1406 C C . GLY A 1 16 ? -11.089 4.907 -0.834 1.00 0.25 16 GLY A C 3
ATOM 1407 O O . GLY A 1 16 ? -10.578 6.023 -0.743 1.00 0.27 16 GLY A O 3
ATOM 1411 N N . LYS A 1 17 ? -10.688 3.870 -0.107 1.00 0.22 17 LYS A N 3
ATOM 1412 C CA . LYS A 1 17 ? -9.567 3.987 0.808 1.00 0.19 17 LYS A CA 3
ATOM 1413 C C . LYS A 1 17 ? -8.268 3.753 0.048 1.00 0.17 17 LYS A C 3
ATOM 1414 O O . LYS A 1 17 ? -8.125 2.752 -0.654 1.00 0.19 17 LYS A O 3
ATOM 1433 N N . THR A 1 18 ? -7.362 4.722 0.116 1.00 0.18 18 THR A N 3
ATOM 1434 C CA . THR A 1 18 ? -6.084 4.606 -0.569 1.00 0.20 18 THR A CA 3
ATOM 1435 C C . THR A 1 18 ? -5.265 3.483 0.052 1.00 0.16 18 THR A C 3
ATOM 1436 O O . THR A 1 18 ? -4.395 3.722 0.890 1.00 0.23 18 THR A O 3
ATOM 1447 N N . TYR A 1 19 ? -5.592 2.252 -0.323 1.00 0.12 19 TYR A N 3
ATOM 1448 C CA . TYR A 1 19 ? -4.935 1.085 0.237 1.00 0.14 19 TYR A CA 3
ATOM 1449 C C . TYR A 1 19 ? -3.621 0.778 -0.477 1.00 0.09 19 TYR A C 3
ATOM 1450 O O . TYR A 1 19 ? -3.510 0.907 -1.698 1.00 0.13 19 TYR A O 3
ATOM 1468 N N . TYR A 1 20 ? -2.628 0.386 0.313 1.00 0.12 20 TYR A N 3
ATOM 1469 C CA . TYR A 1 20 ? -1.313 0.028 -0.202 1.00 0.13 20 TYR A CA 3
ATOM 1470 C C . TYR A 1 20 ? -1.123 -1.482 -0.113 1.00 0.13 20 TYR A C 3
ATOM 1471 O O . TYR A 1 20 ? -1.578 -2.112 0.844 1.00 0.17 20 TYR A O 3
ATOM 1489 N N . TYR A 1 21 ? -0.478 -2.071 -1.115 1.00 0.11 21 TYR A N 3
ATOM 1490 C CA . TYR A 1 21 ? -0.290 -3.517 -1.138 1.00 0.11 21 TYR A CA 3
ATOM 1491 C C . TYR A 1 21 ? 1.162 -3.908 -1.389 1.00 0.09 21 TYR A C 3
ATOM 1492 O O . TYR A 1 21 ? 1.862 -3.282 -2.185 1.00 0.13 21 TYR A O 3
ATOM 1510 N N . ASN A 1 22 ? 1.593 -4.964 -0.707 1.00 0.09 22 ASN A N 3
ATOM 1511 C CA . ASN A 1 22 ? 2.943 -5.494 -0.855 1.00 0.11 22 ASN A CA 3
ATOM 1512 C C . ASN A 1 22 ? 2.897 -6.803 -1.636 1.00 0.08 22 ASN A C 3
ATOM 1513 O O . ASN A 1 22 ? 2.262 -7.764 -1.200 1.00 0.11 22 ASN A O 3
ATOM 1524 N N . HIS A 1 23 ? 3.539 -6.824 -2.802 1.00 0.12 23 HIS A N 3
ATOM 1525 C CA . HIS A 1 23 ? 3.521 -7.998 -3.669 1.00 0.14 23 HIS A CA 3
ATOM 1526 C C . HIS A 1 23 ? 4.682 -8.944 -3.373 1.00 0.14 23 HIS A C 3
ATOM 1527 O O . HIS A 1 23 ? 4.793 -10.007 -3.984 1.00 0.25 23 HIS A O 3
ATOM 1542 N N . ASN A 1 24 ? 5.550 -8.554 -2.446 1.00 0.15 24 ASN A N 3
ATOM 1543 C CA . ASN A 1 24 ? 6.700 -9.376 -2.086 1.00 0.19 24 ASN A CA 3
ATOM 1544 C C . ASN A 1 24 ? 6.409 -10.199 -0.839 1.00 0.19 24 ASN A C 3
ATOM 1545 O O . ASN A 1 24 ? 7.031 -11.236 -0.606 1.00 0.21 24 ASN A O 3
ATOM 1556 N N . THR A 1 25 ? 5.469 -9.720 -0.033 1.00 0.17 25 THR A N 3
ATOM 1557 C CA . THR A 1 25 ? 5.097 -10.401 1.199 1.00 0.21 25 THR A CA 3
ATOM 1558 C C . THR A 1 25 ? 3.581 -10.479 1.337 1.00 0.17 25 THR A C 3
ATOM 1559 O O . THR A 1 25 ? 3.062 -10.834 2.396 1.00 0.20 25 THR A O 3
ATOM 1570 N N . LYS A 1 26 ? 2.880 -10.138 0.256 1.00 0.13 26 LYS A N 3
ATOM 1571 C CA . LYS A 1 26 ? 1.421 -10.164 0.239 1.00 0.12 26 LYS A CA 3
ATOM 1572 C C . LYS A 1 26 ? 0.848 -9.452 1.460 1.00 0.11 26 LYS A C 3
ATOM 1573 O O . LYS A 1 26 ? 0.329 -10.088 2.378 1.00 0.15 26 LYS A O 3
ATOM 1592 N N . THR A 1 27 ? 0.961 -8.125 1.470 1.00 0.08 27 THR A N 3
ATOM 1593 C CA . THR A 1 27 ? 0.470 -7.326 2.591 1.00 0.10 27 THR A CA 3
ATOM 1594 C C . THR A 1 27 ? -0.497 -6.241 2.126 1.00 0.11 27 THR A C 3
ATOM 1595 O O . THR A 1 27 ? -0.089 -5.247 1.526 1.00 0.14 27 THR A O 3
ATOM 1606 N N . SER A 1 28 ? -1.779 -6.427 2.429 1.00 0.10 28 SER A N 3
ATOM 1607 C CA . SER A 1 28 ? -2.802 -5.457 2.054 1.00 0.13 28 SER A CA 3
ATOM 1608 C C . SER A 1 28 ? -3.208 -4.605 3.254 1.00 0.12 28 SER A C 3
ATOM 1609 O O . SER A 1 28 ? -3.593 -5.130 4.299 1.00 0.19 28 SER A O 3
ATOM 1617 N N . THR A 1 29 ? -3.112 -3.288 3.096 1.00 0.13 29 THR A N 3
ATOM 1618 C CA . THR A 1 29 ? -3.461 -2.357 4.165 1.00 0.15 29 THR A CA 3
ATOM 1619 C C . THR A 1 29 ? -3.898 -1.012 3.588 1.00 0.17 29 THR A C 3
ATOM 1620 O O . THR A 1 29 ? -3.880 -0.822 2.375 1.00 0.34 29 THR A O 3
ATOM 1631 N N . TRP A 1 30 ? -4.290 -0.084 4.459 1.00 0.14 30 TRP A N 3
ATOM 1632 C CA . TRP A 1 30 ? -4.692 1.250 4.014 1.00 0.14 30 TRP A CA 3
ATOM 1633 C C . TRP A 1 30 ? -3.710 2.301 4.525 1.00 0.14 30 TRP A C 3
ATOM 1634 O O . TRP A 1 30 ? -3.759 3.461 4.117 1.00 0.19 30 TRP A O 3
ATOM 1655 N N . THR A 1 31 ? -2.813 1.883 5.416 1.00 0.14 31 THR A N 3
ATOM 1656 C CA . THR A 1 31 ? -1.807 2.781 5.970 1.00 0.19 31 THR A CA 3
ATOM 1657 C C . THR A 1 31 ? -0.573 2.832 5.077 1.00 0.15 31 THR A C 3
ATOM 1658 O O . THR A 1 31 ? -0.176 1.824 4.492 1.00 0.15 31 THR A O 3
ATOM 1669 N N . ASP A 1 32 ? 0.026 4.013 4.975 1.00 0.19 32 ASP A N 3
ATOM 1670 C CA . ASP A 1 32 ? 1.206 4.206 4.138 1.00 0.19 32 ASP A CA 3
ATOM 1671 C C . ASP A 1 32 ? 2.357 3.302 4.584 1.00 0.15 32 ASP A C 3
ATOM 1672 O O . ASP A 1 32 ? 2.761 3.329 5.746 1.00 0.23 32 ASP A O 3
ATOM 1681 N N . PRO A 1 33 ? 2.908 2.491 3.657 1.00 0.13 33 PRO A N 3
ATOM 1682 C CA . PRO A 1 33 ? 4.021 1.587 3.964 1.00 0.16 33 PRO A CA 3
ATOM 1683 C C . PRO A 1 33 ? 5.286 2.343 4.346 1.00 0.15 33 PRO A C 3
ATOM 1684 O O . PRO A 1 33 ? 6.148 1.818 5.052 1.00 0.24 33 PRO A O 3
ATOM 1695 N N . ARG A 1 34 ? 5.383 3.580 3.880 1.00 0.22 34 ARG A N 3
ATOM 1696 C CA . ARG A 1 34 ? 6.532 4.426 4.181 1.00 0.29 34 ARG A CA 3
ATOM 1697 C C . ARG A 1 34 ? 6.621 4.696 5.678 1.00 0.33 34 ARG A C 3
ATOM 1698 O O . ARG A 1 34 ? 7.711 4.832 6.232 1.00 0.44 34 ARG A O 3
ATOM 1719 N N . MET A 1 35 ? 5.461 4.772 6.323 1.00 0.39 35 MET A N 3
ATOM 1720 C CA . MET A 1 35 ? 5.396 5.026 7.757 1.00 0.62 35 MET A CA 3
ATOM 1721 C C . MET A 1 35 ? 4.810 3.825 8.493 1.00 0.89 35 MET A C 3
ATOM 1722 O O . MET A 1 35 ? 4.613 2.761 7.906 1.00 1.70 35 MET A O 3
ATOM 1736 N N . SER A 1 36 ? 4.530 4.002 9.782 1.00 1.56 36 SER A N 3
ATOM 1737 C CA . SER A 1 36 ? 3.964 2.933 10.595 1.00 2.44 36 SER A CA 3
ATOM 1738 C C . SER A 1 36 ? 3.134 3.504 11.743 1.00 2.75 36 SER A C 3
ATOM 1739 O O . SER A 1 36 ? 3.170 2.995 12.863 1.00 3.14 36 SER A O 3
ATOM 1747 N N . SER A 1 37 ? 2.385 4.563 11.452 1.00 3.21 37 SER A N 3
ATOM 1748 C CA . SER A 1 37 ? 1.544 5.205 12.455 1.00 4.00 37 SER A CA 3
ATOM 1749 C C . SER A 1 37 ? 0.069 5.082 12.088 1.00 4.48 37 SER A C 3
ATOM 1750 O O . SER A 1 37 ? -0.608 4.194 12.647 1.00 4.82 37 SER A O 3
ATOM 1759 N N . SER A 1 1 ? 3.577 5.094 -8.038 1.00 5.36 1 SER A N 4
ATOM 1760 C CA . SER A 1 1 ? 4.725 5.984 -8.347 1.00 4.79 1 SER A CA 4
ATOM 1761 C C . SER A 1 1 ? 4.761 7.185 -7.407 1.00 4.03 1 SER A C 4
ATOM 1762 O O . SER A 1 1 ? 4.237 8.253 -7.726 1.00 4.41 1 SER A O 4
ATOM 1772 N N . MET A 1 2 ? 5.382 7.002 -6.246 1.00 3.36 2 MET A N 4
ATOM 1773 C CA . MET A 1 2 ? 5.487 8.068 -5.257 1.00 2.96 2 MET A CA 4
ATOM 1774 C C . MET A 1 2 ? 6.777 7.942 -4.454 1.00 1.79 2 MET A C 4
ATOM 1775 O O . MET A 1 2 ? 7.643 8.815 -4.510 1.00 1.91 2 MET A O 4
ATOM 1789 N N . GLY A 1 3 ? 6.897 6.849 -3.705 1.00 1.28 3 GLY A N 4
ATOM 1790 C CA . GLY A 1 3 ? 8.084 6.628 -2.901 1.00 0.21 3 GLY A CA 4
ATOM 1791 C C . GLY A 1 3 ? 8.029 5.326 -2.123 1.00 0.18 3 GLY A C 4
ATOM 1792 O O . GLY A 1 3 ? 8.999 4.952 -1.464 1.00 0.21 3 GLY A O 4
ATOM 1796 N N . LEU A 1 4 ? 6.891 4.640 -2.196 1.00 0.16 4 LEU A N 4
ATOM 1797 C CA . LEU A 1 4 ? 6.713 3.371 -1.500 1.00 0.14 4 LEU A CA 4
ATOM 1798 C C . LEU A 1 4 ? 7.784 2.366 -1.919 1.00 0.14 4 LEU A C 4
ATOM 1799 O O . LEU A 1 4 ? 8.316 2.449 -3.026 1.00 0.17 4 LEU A O 4
ATOM 1815 N N . PRO A 1 5 ? 8.097 1.384 -1.047 1.00 0.15 5 PRO A N 4
ATOM 1816 C CA . PRO A 1 5 ? 9.096 0.351 -1.346 1.00 0.19 5 PRO A CA 4
ATOM 1817 C C . PRO A 1 5 ? 8.883 -0.279 -2.725 1.00 0.18 5 PRO A C 4
ATOM 1818 O O . PRO A 1 5 ? 7.818 -0.132 -3.324 1.00 0.16 5 PRO A O 4
ATOM 1829 N N . PRO A 1 6 ? 9.895 -1.000 -3.250 1.00 0.24 6 PRO A N 4
ATOM 1830 C CA . PRO A 1 6 ? 9.812 -1.632 -4.576 1.00 0.27 6 PRO A CA 4
ATOM 1831 C C . PRO A 1 6 ? 8.722 -2.699 -4.664 1.00 0.25 6 PRO A C 4
ATOM 1832 O O . PRO A 1 6 ? 8.569 -3.354 -5.696 1.00 0.41 6 PRO A O 4
ATOM 1843 N N . GLY A 1 7 ? 7.957 -2.867 -3.587 1.00 0.31 7 GLY A N 4
ATOM 1844 C CA . GLY A 1 7 ? 6.894 -3.855 -3.580 1.00 0.29 7 GLY A CA 4
ATOM 1845 C C . GLY A 1 7 ? 5.568 -3.290 -3.106 1.00 0.44 7 GLY A C 4
ATOM 1846 O O . GLY A 1 7 ? 4.538 -3.957 -3.196 1.00 1.03 7 GLY A O 4
ATOM 1850 N N . TRP A 1 8 ? 5.590 -2.059 -2.603 1.00 0.14 8 TRP A N 4
ATOM 1851 C CA . TRP A 1 8 ? 4.381 -1.416 -2.105 1.00 0.09 8 TRP A CA 4
ATOM 1852 C C . TRP A 1 8 ? 3.794 -0.464 -3.142 1.00 0.10 8 TRP A C 4
ATOM 1853 O O . TRP A 1 8 ? 4.444 0.495 -3.558 1.00 0.18 8 TRP A O 4
ATOM 1874 N N . ASP A 1 9 ? 2.560 -0.737 -3.552 1.00 0.15 9 ASP A N 4
ATOM 1875 C CA . ASP A 1 9 ? 1.866 0.111 -4.514 1.00 0.16 9 ASP A CA 4
ATOM 1876 C C . ASP A 1 9 ? 0.611 0.700 -3.881 1.00 0.13 9 ASP A C 4
ATOM 1877 O O . ASP A 1 9 ? 0.068 0.134 -2.935 1.00 0.19 9 ASP A O 4
ATOM 1886 N N . GLU A 1 10 ? 0.162 1.842 -4.388 1.00 0.16 10 GLU A N 4
ATOM 1887 C CA . GLU A 1 10 ? -1.009 2.506 -3.827 1.00 0.14 10 GLU A CA 4
ATOM 1888 C C . GLU A 1 10 ? -2.202 2.450 -4.777 1.00 0.13 10 GLU A C 4
ATOM 1889 O O . GLU A 1 10 ? -2.047 2.528 -5.996 1.00 0.19 10 GLU A O 4
ATOM 1901 N N . TYR A 1 11 ? -3.393 2.333 -4.197 1.00 0.15 11 TYR A N 4
ATOM 1902 C CA . TYR A 1 11 ? -4.631 2.286 -4.967 1.00 0.23 11 TYR A CA 4
ATOM 1903 C C . TYR A 1 11 ? -5.836 2.422 -4.044 1.00 0.22 11 TYR A C 4
ATOM 1904 O O . TYR A 1 11 ? -5.795 1.996 -2.892 1.00 0.22 11 TYR A O 4
ATOM 1922 N N . LYS A 1 12 ? -6.908 3.019 -4.555 1.00 0.25 12 LYS A N 4
ATOM 1923 C CA . LYS A 1 12 ? -8.122 3.201 -3.767 1.00 0.28 12 LYS A CA 4
ATOM 1924 C C . LYS A 1 12 ? -9.099 2.057 -4.005 1.00 0.35 12 LYS A C 4
ATOM 1925 O O . LYS A 1 12 ? -9.443 1.747 -5.146 1.00 0.43 12 LYS A O 4
ATOM 1944 N N . THR A 1 13 ? -9.544 1.433 -2.919 1.00 0.34 13 THR A N 4
ATOM 1945 C CA . THR A 1 13 ? -10.472 0.311 -3.010 1.00 0.43 13 THR A CA 4
ATOM 1946 C C . THR A 1 13 ? -11.895 0.788 -3.295 1.00 0.51 13 THR A C 4
ATOM 1947 O O . THR A 1 13 ? -12.104 1.927 -3.715 1.00 0.83 13 THR A O 4
ATOM 1958 N N . HIS A 1 14 ? -12.868 -0.097 -3.080 1.00 0.48 14 HIS A N 4
ATOM 1959 C CA . HIS A 1 14 ? -14.270 0.221 -3.330 1.00 0.51 14 HIS A CA 4
ATOM 1960 C C . HIS A 1 14 ? -14.692 1.489 -2.593 1.00 0.53 14 HIS A C 4
ATOM 1961 O O . HIS A 1 14 ? -15.134 2.458 -3.212 1.00 0.63 14 HIS A O 4
ATOM 1976 N N . ASN A 1 15 ? -14.548 1.479 -1.270 1.00 0.55 15 ASN A N 4
ATOM 1977 C CA . ASN A 1 15 ? -14.907 2.635 -0.456 1.00 0.63 15 ASN A CA 4
ATOM 1978 C C . ASN A 1 15 ? -14.080 3.852 -0.852 1.00 0.59 15 ASN A C 4
ATOM 1979 O O . ASN A 1 15 ? -14.440 4.990 -0.547 1.00 0.86 15 ASN A O 4
ATOM 1990 N N . GLY A 1 16 ? -12.969 3.601 -1.538 1.00 0.35 16 GLY A N 4
ATOM 1991 C CA . GLY A 1 16 ? -12.104 4.678 -1.979 1.00 0.31 16 GLY A CA 4
ATOM 1992 C C . GLY A 1 16 ? -10.965 4.941 -1.020 1.00 0.25 16 GLY A C 4
ATOM 1993 O O . GLY A 1 16 ? -10.392 6.031 -1.018 1.00 0.27 16 GLY A O 4
ATOM 1997 N N . LYS A 1 17 ? -10.634 3.952 -0.195 1.00 0.22 17 LYS A N 4
ATOM 1998 C CA . LYS A 1 17 ? -9.519 4.090 0.726 1.00 0.19 17 LYS A CA 4
ATOM 1999 C C . LYS A 1 17 ? -8.216 3.849 -0.023 1.00 0.17 17 LYS A C 4
ATOM 2000 O O . LYS A 1 17 ? -8.074 2.843 -0.723 1.00 0.19 17 LYS A O 4
ATOM 2019 N N . THR A 1 18 ? -7.307 4.815 0.050 1.00 0.18 18 THR A N 4
ATOM 2020 C CA . THR A 1 18 ? -6.023 4.695 -0.625 1.00 0.20 18 THR A CA 4
ATOM 2021 C C . THR A 1 18 ? -5.199 3.592 0.022 1.00 0.16 18 THR A C 4
ATOM 2022 O O . THR A 1 18 ? -4.311 3.856 0.834 1.00 0.23 18 THR A O 4
ATOM 2033 N N . TYR A 1 19 ? -5.539 2.353 -0.305 1.00 0.12 19 TYR A N 4
ATOM 2034 C CA . TYR A 1 19 ? -4.876 1.201 0.278 1.00 0.14 19 TYR A CA 4
ATOM 2035 C C . TYR A 1 19 ? -3.618 0.827 -0.497 1.00 0.09 19 TYR A C 4
ATOM 2036 O O . TYR A 1 19 ? -3.580 0.894 -1.728 1.00 0.13 19 TYR A O 4
ATOM 2054 N N . TYR A 1 20 ? -2.589 0.439 0.245 1.00 0.12 20 TYR A N 4
ATOM 2055 C CA . TYR A 1 20 ? -1.324 0.025 -0.339 1.00 0.13 20 TYR A CA 4
ATOM 2056 C C . TYR A 1 20 ? -1.165 -1.488 -0.221 1.00 0.13 20 TYR A C 4
ATOM 2057 O O . TYR A 1 20 ? -1.715 -2.104 0.694 1.00 0.17 20 TYR A O 4
ATOM 2075 N N . TYR A 1 21 ? -0.431 -2.089 -1.151 1.00 0.11 21 TYR A N 4
ATOM 2076 C CA . TYR A 1 21 ? -0.245 -3.536 -1.145 1.00 0.11 21 TYR A CA 4
ATOM 2077 C C . TYR A 1 21 ? 1.196 -3.922 -1.460 1.00 0.09 21 TYR A C 4
ATOM 2078 O O . TYR A 1 21 ? 1.846 -3.315 -2.312 1.00 0.13 21 TYR A O 4
ATOM 2096 N N . ASN A 1 22 ? 1.680 -4.951 -0.769 1.00 0.09 22 ASN A N 4
ATOM 2097 C CA . ASN A 1 22 ? 3.030 -5.461 -0.980 1.00 0.11 22 ASN A CA 4
ATOM 2098 C C . ASN A 1 22 ? 2.977 -6.808 -1.685 1.00 0.08 22 ASN A C 4
ATOM 2099 O O . ASN A 1 22 ? 2.436 -7.775 -1.146 1.00 0.11 22 ASN A O 4
ATOM 2110 N N . HIS A 1 23 ? 3.527 -6.862 -2.896 1.00 0.12 23 HIS A N 4
ATOM 2111 C CA . HIS A 1 23 ? 3.518 -8.085 -3.688 1.00 0.14 23 HIS A CA 4
ATOM 2112 C C . HIS A 1 23 ? 4.737 -8.955 -3.387 1.00 0.14 23 HIS A C 4
ATOM 2113 O O . HIS A 1 23 ? 4.931 -9.998 -4.012 1.00 0.25 23 HIS A O 4
ATOM 2128 N N . ASN A 1 24 ? 5.555 -8.520 -2.435 1.00 0.15 24 ASN A N 4
ATOM 2129 C CA . ASN A 1 24 ? 6.749 -9.268 -2.057 1.00 0.19 24 ASN A CA 4
ATOM 2130 C C . ASN A 1 24 ? 6.475 -10.145 -0.843 1.00 0.19 24 ASN A C 4
ATOM 2131 O O . ASN A 1 24 ? 7.118 -11.177 -0.649 1.00 0.21 24 ASN A O 4
ATOM 2142 N N . THR A 1 25 ? 5.524 -9.717 -0.020 1.00 0.17 25 THR A N 4
ATOM 2143 C CA . THR A 1 25 ? 5.167 -10.449 1.186 1.00 0.21 25 THR A CA 4
ATOM 2144 C C . THR A 1 25 ? 3.654 -10.568 1.323 1.00 0.17 25 THR A C 4
ATOM 2145 O O . THR A 1 25 ? 3.146 -11.003 2.357 1.00 0.20 25 THR A O 4
ATOM 2156 N N . LYS A 1 26 ? 2.943 -10.179 0.266 1.00 0.13 26 LYS A N 4
ATOM 2157 C CA . LYS A 1 26 ? 1.484 -10.230 0.254 1.00 0.12 26 LYS A CA 4
ATOM 2158 C C . LYS A 1 26 ? 0.907 -9.505 1.466 1.00 0.11 26 LYS A C 4
ATOM 2159 O O . LYS A 1 26 ? 0.437 -10.136 2.414 1.00 0.15 26 LYS A O 4
ATOM 2178 N N . THR A 1 27 ? 0.956 -8.176 1.434 1.00 0.08 27 THR A N 4
ATOM 2179 C CA . THR A 1 27 ? 0.455 -7.369 2.546 1.00 0.10 27 THR A CA 4
ATOM 2180 C C . THR A 1 27 ? -0.470 -6.255 2.063 1.00 0.11 27 THR A C 4
ATOM 2181 O O . THR A 1 27 ? -0.029 -5.302 1.423 1.00 0.14 27 THR A O 4
ATOM 2192 N N . SER A 1 28 ? -1.751 -6.363 2.407 1.00 0.10 28 SER A N 4
ATOM 2193 C CA . SER A 1 28 ? -2.735 -5.357 2.016 1.00 0.13 28 SER A CA 4
ATOM 2194 C C . SER A 1 28 ? -3.185 -4.533 3.220 1.00 0.12 28 SER A C 4
ATOM 2195 O O . SER A 1 28 ? -3.575 -5.083 4.250 1.00 0.19 28 SER A O 4
ATOM 2203 N N . THR A 1 29 ? -3.136 -3.211 3.078 1.00 0.13 29 THR A N 4
ATOM 2204 C CA . THR A 1 29 ? -3.541 -2.309 4.151 1.00 0.15 29 THR A CA 4
ATOM 2205 C C . THR A 1 29 ? -3.871 -0.925 3.597 1.00 0.17 29 THR A C 4
ATOM 2206 O O . THR A 1 29 ? -3.687 -0.673 2.409 1.00 0.34 29 THR A O 4
ATOM 2217 N N . TRP A 1 30 ? -4.357 -0.033 4.457 1.00 0.14 30 TRP A N 4
ATOM 2218 C CA . TRP A 1 30 ? -4.676 1.329 4.032 1.00 0.14 30 TRP A CA 4
ATOM 2219 C C . TRP A 1 30 ? -3.648 2.314 4.583 1.00 0.14 30 TRP A C 4
ATOM 2220 O O . TRP A 1 30 ? -3.589 3.469 4.159 1.00 0.19 30 TRP A O 4
ATOM 2241 N N . THR A 1 31 ? -2.836 1.846 5.529 1.00 0.14 31 THR A N 4
ATOM 2242 C CA . THR A 1 31 ? -1.810 2.680 6.148 1.00 0.19 31 THR A CA 4
ATOM 2243 C C . THR A 1 31 ? -0.602 2.845 5.244 1.00 0.15 31 THR A C 4
ATOM 2244 O O . THR A 1 31 ? -0.264 1.959 4.459 1.00 0.15 31 THR A O 4
ATOM 2255 N N . ASP A 1 32 ? 0.050 3.990 5.381 1.00 0.19 32 ASP A N 4
ATOM 2256 C CA . ASP A 1 32 ? 1.222 4.317 4.592 1.00 0.19 32 ASP A CA 4
ATOM 2257 C C . ASP A 1 32 ? 2.390 3.381 4.909 1.00 0.15 32 ASP A C 4
ATOM 2258 O O . ASP A 1 32 ? 2.956 3.433 6.002 1.00 0.23 32 ASP A O 4
ATOM 2267 N N . PRO A 1 33 ? 2.784 2.525 3.946 1.00 0.13 33 PRO A N 4
ATOM 2268 C CA . PRO A 1 33 ? 3.887 1.577 4.130 1.00 0.16 33 PRO A CA 4
ATOM 2269 C C . PRO A 1 33 ? 5.211 2.275 4.409 1.00 0.15 33 PRO A C 4
ATOM 2270 O O . PRO A 1 33 ? 6.097 1.717 5.058 1.00 0.24 33 PRO A O 4
ATOM 2281 N N . ARG A 1 34 ? 5.331 3.502 3.925 1.00 0.22 34 ARG A N 4
ATOM 2282 C CA . ARG A 1 34 ? 6.536 4.294 4.132 1.00 0.29 34 ARG A CA 4
ATOM 2283 C C . ARG A 1 34 ? 6.757 4.565 5.613 1.00 0.33 34 ARG A C 4
ATOM 2284 O O . ARG A 1 34 ? 7.893 4.639 6.081 1.00 0.44 34 ARG A O 4
ATOM 2305 N N . MET A 1 35 ? 5.658 4.721 6.342 1.00 0.39 35 MET A N 4
ATOM 2306 C CA . MET A 1 35 ? 5.724 5.002 7.772 1.00 0.62 35 MET A CA 4
ATOM 2307 C C . MET A 1 35 ? 4.894 4.003 8.571 1.00 0.89 35 MET A C 4
ATOM 2308 O O . MET A 1 35 ? 3.664 4.038 8.542 1.00 1.70 35 MET A O 4
ATOM 2322 N N . SER A 1 36 ? 5.577 3.120 9.293 1.00 1.56 36 SER A N 4
ATOM 2323 C CA . SER A 1 36 ? 4.905 2.112 10.104 1.00 2.44 36 SER A CA 4
ATOM 2324 C C . SER A 1 36 ? 4.859 2.532 11.571 1.00 2.75 36 SER A C 4
ATOM 2325 O O . SER A 1 36 ? 4.927 1.694 12.470 1.00 3.14 36 SER A O 4
ATOM 2333 N N . SER A 1 37 ? 4.736 3.836 11.806 1.00 3.21 37 SER A N 4
ATOM 2334 C CA . SER A 1 37 ? 4.681 4.365 13.165 1.00 4.00 37 SER A CA 4
ATOM 2335 C C . SER A 1 37 ? 3.266 4.275 13.729 1.00 4.48 37 SER A C 4
ATOM 2336 O O . SER A 1 37 ? 2.358 4.908 13.152 1.00 4.82 37 SER A O 4
ATOM 2345 N N . SER A 1 1 ? 13.794 4.525 -6.767 1.00 5.36 1 SER A N 5
ATOM 2346 C CA . SER A 1 1 ? 12.672 4.634 -5.799 1.00 4.79 1 SER A CA 5
ATOM 2347 C C . SER A 1 1 ? 12.357 6.091 -5.479 1.00 4.03 1 SER A C 5
ATOM 2348 O O . SER A 1 1 ? 13.240 6.855 -5.088 1.00 4.41 1 SER A O 5
ATOM 2358 N N . MET A 1 2 ? 11.094 6.470 -5.650 1.00 3.36 2 MET A N 5
ATOM 2359 C CA . MET A 1 2 ? 10.664 7.838 -5.377 1.00 2.96 2 MET A CA 5
ATOM 2360 C C . MET A 1 2 ? 9.381 7.850 -4.551 1.00 1.79 2 MET A C 5
ATOM 2361 O O . MET A 1 2 ? 8.473 8.640 -4.807 1.00 1.91 2 MET A O 5
ATOM 2375 N N . GLY A 1 3 ? 9.317 6.971 -3.554 1.00 1.28 3 GLY A N 5
ATOM 2376 C CA . GLY A 1 3 ? 8.144 6.899 -2.703 1.00 0.21 3 GLY A CA 5
ATOM 2377 C C . GLY A 1 3 ? 8.056 5.592 -1.938 1.00 0.18 3 GLY A C 5
ATOM 2378 O O . GLY A 1 3 ? 8.950 5.259 -1.161 1.00 0.21 3 GLY A O 5
ATOM 2382 N N . LEU A 1 4 ? 6.970 4.857 -2.157 1.00 0.16 4 LEU A N 5
ATOM 2383 C CA . LEU A 1 4 ? 6.758 3.576 -1.491 1.00 0.14 4 LEU A CA 5
ATOM 2384 C C . LEU A 1 4 ? 7.879 2.594 -1.826 1.00 0.14 4 LEU A C 5
ATOM 2385 O O . LEU A 1 4 ? 8.490 2.684 -2.891 1.00 0.17 4 LEU A O 5
ATOM 2401 N N . PRO A 1 5 ? 8.157 1.632 -0.923 1.00 0.15 5 PRO A N 5
ATOM 2402 C CA . PRO A 1 5 ? 9.203 0.625 -1.139 1.00 0.19 5 PRO A CA 5
ATOM 2403 C C . PRO A 1 5 ? 9.046 -0.088 -2.484 1.00 0.18 5 PRO A C 5
ATOM 2404 O O . PRO A 1 5 ? 8.012 0.038 -3.139 1.00 0.16 5 PRO A O 5
ATOM 2415 N N . PRO A 1 6 ? 10.076 -0.839 -2.925 1.00 0.24 6 PRO A N 5
ATOM 2416 C CA . PRO A 1 6 ? 10.031 -1.574 -4.195 1.00 0.27 6 PRO A CA 5
ATOM 2417 C C . PRO A 1 6 ? 8.800 -2.467 -4.293 1.00 0.25 6 PRO A C 5
ATOM 2418 O O . PRO A 1 6 ? 8.250 -2.668 -5.376 1.00 0.41 6 PRO A O 5
ATOM 2429 N N . GLY A 1 7 ? 8.365 -2.987 -3.149 1.00 0.31 7 GLY A N 5
ATOM 2430 C CA . GLY A 1 7 ? 7.199 -3.851 -3.122 1.00 0.29 7 GLY A CA 5
ATOM 2431 C C . GLY A 1 7 ? 6.029 -3.235 -2.375 1.00 0.44 7 GLY A C 5
ATOM 2432 O O . GLY A 1 7 ? 5.523 -3.817 -1.419 1.00 1.03 7 GLY A O 5
ATOM 2436 N N . TRP A 1 8 ? 5.596 -2.057 -2.817 1.00 0.14 8 TRP A N 5
ATOM 2437 C CA . TRP A 1 8 ? 4.467 -1.370 -2.197 1.00 0.09 8 TRP A CA 5
ATOM 2438 C C . TRP A 1 8 ? 3.822 -0.399 -3.180 1.00 0.10 8 TRP A C 5
ATOM 2439 O O . TRP A 1 8 ? 4.389 0.646 -3.495 1.00 0.18 8 TRP A O 5
ATOM 2460 N N . ASP A 1 9 ? 2.641 -0.757 -3.673 1.00 0.15 9 ASP A N 5
ATOM 2461 C CA . ASP A 1 9 ? 1.911 0.097 -4.603 1.00 0.16 9 ASP A CA 5
ATOM 2462 C C . ASP A 1 9 ? 0.686 0.691 -3.920 1.00 0.13 9 ASP A C 5
ATOM 2463 O O . ASP A 1 9 ? 0.249 0.191 -2.888 1.00 0.19 9 ASP A O 5
ATOM 2472 N N . GLU A 1 10 ? 0.136 1.756 -4.492 1.00 0.16 10 GLU A N 5
ATOM 2473 C CA . GLU A 1 10 ? -1.027 2.410 -3.904 1.00 0.14 10 GLU A CA 5
ATOM 2474 C C . GLU A 1 10 ? -2.244 2.334 -4.824 1.00 0.13 10 GLU A C 5
ATOM 2475 O O . GLU A 1 10 ? -2.125 2.459 -6.043 1.00 0.19 10 GLU A O 5
ATOM 2487 N N . TYR A 1 11 ? -3.415 2.131 -4.222 1.00 0.15 11 TYR A N 5
ATOM 2488 C CA . TYR A 1 11 ? -4.666 2.046 -4.967 1.00 0.23 11 TYR A CA 5
ATOM 2489 C C . TYR A 1 11 ? -5.857 2.102 -4.014 1.00 0.22 11 TYR A C 5
ATOM 2490 O O . TYR A 1 11 ? -5.755 1.690 -2.861 1.00 0.22 11 TYR A O 5
ATOM 2508 N N . LYS A 1 12 ? -6.981 2.624 -4.495 1.00 0.25 12 LYS A N 5
ATOM 2509 C CA . LYS A 1 12 ? -8.181 2.724 -3.672 1.00 0.28 12 LYS A CA 5
ATOM 2510 C C . LYS A 1 12 ? -9.047 1.477 -3.818 1.00 0.35 12 LYS A C 5
ATOM 2511 O O . LYS A 1 12 ? -9.346 1.046 -4.932 1.00 0.43 12 LYS A O 5
ATOM 2530 N N . THR A 1 13 ? -9.451 0.907 -2.688 1.00 0.34 13 THR A N 5
ATOM 2531 C CA . THR A 1 13 ? -10.293 -0.284 -2.693 1.00 0.43 13 THR A CA 5
ATOM 2532 C C . THR A 1 13 ? -11.731 0.070 -3.055 1.00 0.51 13 THR A C 5
ATOM 2533 O O . THR A 1 13 ? -12.016 1.191 -3.479 1.00 0.83 13 THR A O 5
ATOM 2544 N N . HIS A 1 14 ? -12.637 -0.892 -2.891 1.00 0.48 14 HIS A N 5
ATOM 2545 C CA . HIS A 1 14 ? -14.046 -0.676 -3.201 1.00 0.51 14 HIS A CA 5
ATOM 2546 C C . HIS A 1 14 ? -14.618 0.464 -2.364 1.00 0.53 14 HIS A C 5
ATOM 2547 O O . HIS A 1 14 ? -15.434 1.251 -2.845 1.00 0.63 14 HIS A O 5
ATOM 2562 N N . ASN A 1 15 ? -14.179 0.551 -1.112 1.00 0.55 15 ASN A N 5
ATOM 2563 C CA . ASN A 1 15 ? -14.636 1.603 -0.211 1.00 0.63 15 ASN A CA 5
ATOM 2564 C C . ASN A 1 15 ? -14.004 2.941 -0.578 1.00 0.59 15 ASN A C 5
ATOM 2565 O O . ASN A 1 15 ? -14.461 3.997 -0.139 1.00 0.86 15 ASN A O 5
ATOM 2576 N N . GLY A 1 16 ? -12.952 2.886 -1.388 1.00 0.35 16 GLY A N 5
ATOM 2577 C CA . GLY A 1 16 ? -12.268 4.095 -1.807 1.00 0.31 16 GLY A CA 5
ATOM 2578 C C . GLY A 1 16 ? -11.125 4.463 -0.888 1.00 0.25 16 GLY A C 5
ATOM 2579 O O . GLY A 1 16 ? -10.638 5.593 -0.919 1.00 0.27 16 GLY A O 5
ATOM 2583 N N . LYS A 1 17 ? -10.694 3.515 -0.062 1.00 0.22 17 LYS A N 5
ATOM 2584 C CA . LYS A 1 17 ? -9.562 3.751 0.823 1.00 0.19 17 LYS A CA 5
ATOM 2585 C C . LYS A 1 17 ? -8.267 3.538 0.050 1.00 0.17 17 LYS A C 5
ATOM 2586 O O . LYS A 1 17 ? -8.081 2.501 -0.590 1.00 0.19 17 LYS A O 5
ATOM 2605 N N . THR A 1 18 ? -7.417 4.559 0.029 1.00 0.18 18 THR A N 5
ATOM 2606 C CA . THR A 1 18 ? -6.150 4.471 -0.679 1.00 0.20 18 THR A CA 5
ATOM 2607 C C . THR A 1 18 ? -5.249 3.449 -0.004 1.00 0.16 18 THR A C 5
ATOM 2608 O O . THR A 1 18 ? -4.376 3.800 0.792 1.00 0.23 18 THR A O 5
ATOM 2619 N N . TYR A 1 19 ? -5.501 2.176 -0.287 1.00 0.12 19 TYR A N 5
ATOM 2620 C CA . TYR A 1 19 ? -4.755 1.096 0.334 1.00 0.14 19 TYR A CA 5
ATOM 2621 C C . TYR A 1 19 ? -3.518 0.729 -0.478 1.00 0.09 19 TYR A C 5
ATOM 2622 O O . TYR A 1 19 ? -3.544 0.706 -1.710 1.00 0.13 19 TYR A O 5
ATOM 2640 N N . TYR A 1 20 ? -2.436 0.446 0.234 1.00 0.12 20 TYR A N 5
ATOM 2641 C CA . TYR A 1 20 ? -1.185 0.046 -0.387 1.00 0.13 20 TYR A CA 5
ATOM 2642 C C . TYR A 1 20 ? -1.004 -1.462 -0.251 1.00 0.13 20 TYR A C 5
ATOM 2643 O O . TYR A 1 20 ? -1.412 -2.052 0.751 1.00 0.17 20 TYR A O 5
ATOM 2661 N N . TYR A 1 21 ? -0.432 -2.092 -1.272 1.00 0.11 21 TYR A N 5
ATOM 2662 C CA . TYR A 1 21 ? -0.250 -3.538 -1.258 1.00 0.11 21 TYR A CA 5
ATOM 2663 C C . TYR A 1 21 ? 1.200 -3.929 -1.518 1.00 0.09 21 TYR A C 5
ATOM 2664 O O . TYR A 1 21 ? 1.895 -3.303 -2.320 1.00 0.13 21 TYR A O 5
ATOM 2682 N N . ASN A 1 22 ? 1.643 -4.978 -0.830 1.00 0.09 22 ASN A N 5
ATOM 2683 C CA . ASN A 1 22 ? 2.996 -5.493 -0.982 1.00 0.11 22 ASN A CA 5
ATOM 2684 C C . ASN A 1 22 ? 2.970 -6.821 -1.731 1.00 0.08 22 ASN A C 5
ATOM 2685 O O . ASN A 1 22 ? 2.417 -7.806 -1.238 1.00 0.11 22 ASN A O 5
ATOM 2696 N N . HIS A 1 23 ? 3.549 -6.828 -2.929 1.00 0.12 23 HIS A N 5
ATOM 2697 C CA . HIS A 1 23 ? 3.562 -8.018 -3.775 1.00 0.14 23 HIS A CA 5
ATOM 2698 C C . HIS A 1 23 ? 4.759 -8.915 -3.470 1.00 0.14 23 HIS A C 5
ATOM 2699 O O . HIS A 1 23 ? 5.087 -9.809 -4.251 1.00 0.25 23 HIS A O 5
ATOM 2714 N N . ASN A 1 24 ? 5.407 -8.677 -2.336 1.00 0.15 24 ASN A N 5
ATOM 2715 C CA . ASN A 1 24 ? 6.556 -9.480 -1.934 1.00 0.19 24 ASN A CA 5
ATOM 2716 C C . ASN A 1 24 ? 6.183 -10.410 -0.788 1.00 0.19 24 ASN A C 5
ATOM 2717 O O . ASN A 1 24 ? 6.749 -11.493 -0.642 1.00 0.21 24 ASN A O 5
ATOM 2728 N N . THR A 1 25 ? 5.238 -9.966 0.031 1.00 0.17 25 THR A N 5
ATOM 2729 C CA . THR A 1 25 ? 4.787 -10.743 1.176 1.00 0.21 25 THR A CA 5
ATOM 2730 C C . THR A 1 25 ? 3.267 -10.705 1.287 1.00 0.17 25 THR A C 5
ATOM 2731 O O . THR A 1 25 ? 2.701 -11.049 2.324 1.00 0.20 25 THR A O 5
ATOM 2742 N N . LYS A 1 26 ? 2.616 -10.281 0.204 1.00 0.13 26 LYS A N 5
ATOM 2743 C CA . LYS A 1 26 ? 1.162 -10.180 0.165 1.00 0.12 26 LYS A CA 5
ATOM 2744 C C . LYS A 1 26 ? 0.643 -9.391 1.362 1.00 0.11 26 LYS A C 5
ATOM 2745 O O . LYS A 1 26 ? 0.057 -9.957 2.286 1.00 0.15 26 LYS A O 5
ATOM 2764 N N . THR A 1 27 ? 0.877 -8.081 1.348 1.00 0.08 27 THR A N 5
ATOM 2765 C CA . THR A 1 27 ? 0.450 -7.222 2.450 1.00 0.10 27 THR A CA 5
ATOM 2766 C C . THR A 1 27 ? -0.510 -6.135 1.981 1.00 0.11 27 THR A C 5
ATOM 2767 O O . THR A 1 27 ? -0.106 -5.180 1.318 1.00 0.14 27 THR A O 5
ATOM 2778 N N . SER A 1 28 ? -1.779 -6.266 2.359 1.00 0.10 28 SER A N 5
ATOM 2779 C CA . SER A 1 28 ? -2.792 -5.285 1.986 1.00 0.13 28 SER A CA 5
ATOM 2780 C C . SER A 1 28 ? -3.198 -4.436 3.187 1.00 0.12 28 SER A C 5
ATOM 2781 O O . SER A 1 28 ? -3.805 -4.933 4.136 1.00 0.19 28 SER A O 5
ATOM 2789 N N . THR A 1 29 ? -2.859 -3.150 3.134 1.00 0.13 29 THR A N 5
ATOM 2790 C CA . THR A 1 29 ? -3.184 -2.223 4.214 1.00 0.15 29 THR A CA 5
ATOM 2791 C C . THR A 1 29 ? -3.585 -0.863 3.651 1.00 0.17 29 THR A C 5
ATOM 2792 O O . THR A 1 29 ? -3.401 -0.605 2.465 1.00 0.34 29 THR A O 5
ATOM 2803 N N . TRP A 1 30 ? -4.129 0.007 4.500 1.00 0.14 30 TRP A N 5
ATOM 2804 C CA . TRP A 1 30 ? -4.526 1.344 4.060 1.00 0.14 30 TRP A CA 5
ATOM 2805 C C . TRP A 1 30 ? -3.542 2.393 4.569 1.00 0.14 30 TRP A C 5
ATOM 2806 O O . TRP A 1 30 ? -3.484 3.508 4.049 1.00 0.19 30 TRP A O 5
ATOM 2827 N N . THR A 1 31 ? -2.769 2.027 5.588 1.00 0.14 31 THR A N 5
ATOM 2828 C CA . THR A 1 31 ? -1.788 2.935 6.174 1.00 0.19 31 THR A CA 5
ATOM 2829 C C . THR A 1 31 ? -0.545 3.050 5.301 1.00 0.15 31 THR A C 5
ATOM 2830 O O . THR A 1 31 ? -0.178 2.111 4.594 1.00 0.15 31 THR A O 5
ATOM 2841 N N . ASP A 1 32 ? 0.102 4.209 5.369 1.00 0.19 32 ASP A N 5
ATOM 2842 C CA . ASP A 1 32 ? 1.309 4.467 4.589 1.00 0.19 32 ASP A CA 5
ATOM 2843 C C . ASP A 1 32 ? 2.401 3.442 4.905 1.00 0.15 32 ASP A C 5
ATOM 2844 O O . ASP A 1 32 ? 2.894 3.378 6.031 1.00 0.23 32 ASP A O 5
ATOM 2853 N N . PRO A 1 33 ? 2.805 2.632 3.904 1.00 0.13 33 PRO A N 5
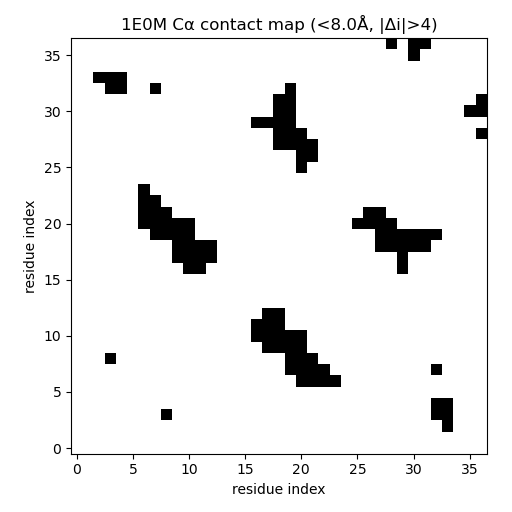ATOM 2854 C CA . PRO A 1 33 ? 3.841 1.610 4.084 1.00 0.16 33 PRO A CA 5
ATOM 2855 C C . PRO A 1 33 ? 5.191 2.209 4.454 1.00 0.15 33 PRO A C 5
ATOM 2856 O O . PRO A 1 33 ? 6.027 1.550 5.073 1.00 0.24 33 PRO A O 5
ATOM 2867 N N . ARG A 1 34 ? 5.388 3.469 4.087 1.00 0.22 34 ARG A N 5
ATOM 2868 C CA . ARG A 1 34 ? 6.629 4.173 4.397 1.00 0.29 34 ARG A CA 5
ATOM 2869 C C . ARG A 1 34 ? 6.804 4.307 5.906 1.00 0.33 34 ARG A C 5
ATOM 2870 O O . ARG A 1 34 ? 7.885 4.647 6.388 1.00 0.44 34 ARG A O 5
ATOM 2891 N N . MET A 1 35 ? 5.722 4.046 6.639 1.00 0.39 35 MET A N 5
ATOM 2892 C CA . MET A 1 35 ? 5.728 4.099 8.095 1.00 0.62 35 MET A CA 5
ATOM 2893 C C . MET A 1 35 ? 6.438 5.347 8.615 1.00 0.89 35 MET A C 5
ATOM 2894 O O . MET A 1 35 ? 7.620 5.306 8.957 1.00 1.70 35 MET A O 5
ATOM 2908 N N . SER A 1 36 ? 5.705 6.455 8.675 1.00 1.56 36 SER A N 5
ATOM 2909 C CA . SER A 1 36 ? 6.259 7.715 9.155 1.00 2.44 36 SER A CA 5
ATOM 2910 C C . SER A 1 36 ? 6.117 7.831 10.669 1.00 2.75 36 SER A C 5
ATOM 2911 O O . SER A 1 36 ? 5.432 7.026 11.301 1.00 3.14 36 SER A O 5
ATOM 2919 N N . SER A 1 37 ? 6.770 8.836 11.244 1.00 3.21 37 SER A N 5
ATOM 2920 C CA . SER A 1 37 ? 6.718 9.057 12.684 1.00 4.00 37 SER A CA 5
ATOM 2921 C C . SER A 1 37 ? 5.506 9.902 13.063 1.00 4.48 37 SER A C 5
ATOM 2922 O O . SER A 1 37 ? 4.617 9.378 13.766 1.00 4.82 37 SER A O 5
ATOM 2931 N N . SER A 1 1 ? 12.796 8.028 -7.418 1.00 5.36 1 SER A N 6
ATOM 2932 C CA . SER A 1 1 ? 12.900 9.198 -6.509 1.00 4.79 1 SER A CA 6
ATOM 2933 C C . SER A 1 1 ? 11.884 9.108 -5.376 1.00 4.03 1 SER A C 6
ATOM 2934 O O . SER A 1 1 ? 10.749 9.567 -5.509 1.00 4.41 1 SER A O 6
ATOM 2944 N N . MET A 1 2 ? 12.299 8.505 -4.263 1.00 3.36 2 MET A N 6
ATOM 2945 C CA . MET A 1 2 ? 11.433 8.348 -3.097 1.00 2.96 2 MET A CA 6
ATOM 2946 C C . MET A 1 2 ? 10.175 7.557 -3.447 1.00 1.79 2 MET A C 6
ATOM 2947 O O . MET A 1 2 ? 10.012 7.098 -4.579 1.00 1.91 2 MET A O 6
ATOM 2961 N N . GLY A 1 3 ? 9.291 7.394 -2.467 1.00 1.28 3 GLY A N 6
ATOM 2962 C CA . GLY A 1 3 ? 8.060 6.659 -2.690 1.00 0.21 3 GLY A CA 6
ATOM 2963 C C . GLY A 1 3 ? 7.993 5.376 -1.884 1.00 0.18 3 GLY A C 6
ATOM 2964 O O . GLY A 1 3 ? 8.818 5.148 -0.999 1.00 0.21 3 GLY A O 6
ATOM 2968 N N . LEU A 1 4 ? 7.005 4.541 -2.190 1.00 0.16 4 LEU A N 6
ATOM 2969 C CA . LEU A 1 4 ? 6.827 3.272 -1.498 1.00 0.14 4 LEU A CA 6
ATOM 2970 C C . LEU A 1 4 ? 7.864 2.251 -1.967 1.00 0.14 4 LEU A C 6
ATOM 2971 O O . LEU A 1 4 ? 8.347 2.330 -3.097 1.00 0.17 4 LEU A O 6
ATOM 2987 N N . PRO A 1 5 ? 8.201 1.261 -1.114 1.00 0.15 5 PRO A N 6
ATOM 2988 C CA . PRO A 1 5 ? 9.171 0.213 -1.461 1.00 0.19 5 PRO A CA 6
ATOM 2989 C C . PRO A 1 5 ? 8.893 -0.407 -2.834 1.00 0.18 5 PRO A C 6
ATOM 2990 O O . PRO A 1 5 ? 7.803 -0.249 -3.383 1.00 0.16 5 PRO A O 6
ATOM 3001 N N . PRO A 1 6 ? 9.880 -1.123 -3.410 1.00 0.24 6 PRO A N 6
ATOM 3002 C CA . PRO A 1 6 ? 9.738 -1.747 -4.733 1.00 0.27 6 PRO A CA 6
ATOM 3003 C C . PRO A 1 6 ? 8.597 -2.760 -4.799 1.00 0.25 6 PRO A C 6
ATOM 3004 O O . PRO A 1 6 ? 8.302 -3.301 -5.864 1.00 0.41 6 PRO A O 6
ATOM 3015 N N . GLY A 1 7 ? 7.955 -3.010 -3.661 1.00 0.31 7 GLY A N 6
ATOM 3016 C CA . GLY A 1 7 ? 6.859 -3.962 -3.626 1.00 0.29 7 GLY A CA 6
ATOM 3017 C C . GLY A 1 7 ? 5.559 -3.345 -3.146 1.00 0.44 7 GLY A C 6
ATOM 3018 O O . GLY A 1 7 ? 4.497 -3.955 -3.268 1.00 1.03 7 GLY A O 6
ATOM 3022 N N . TRP A 1 8 ? 5.641 -2.136 -2.599 1.00 0.14 8 TRP A N 6
ATOM 3023 C CA . TRP A 1 8 ? 4.463 -1.448 -2.085 1.00 0.09 8 TRP A CA 6
ATOM 3024 C C . TRP A 1 8 ? 3.896 -0.477 -3.116 1.00 0.10 8 TRP A C 6
ATOM 3025 O O . TRP A 1 8 ? 4.596 0.416 -3.596 1.00 0.18 8 TRP A O 6
ATOM 3046 N N . ASP A 1 9 ? 2.624 -0.663 -3.454 1.00 0.15 9 ASP A N 6
ATOM 3047 C CA . ASP A 1 9 ? 1.944 0.204 -4.410 1.00 0.16 9 ASP A CA 6
ATOM 3048 C C . ASP A 1 9 ? 0.657 0.749 -3.802 1.00 0.13 9 ASP A C 6
ATOM 3049 O O . ASP A 1 9 ? 0.013 0.079 -2.998 1.00 0.19 9 ASP A O 6
ATOM 3058 N N . GLU A 1 10 ? 0.289 1.968 -4.179 1.00 0.16 10 GLU A N 6
ATOM 3059 C CA . GLU A 1 10 ? -0.906 2.598 -3.634 1.00 0.14 10 GLU A CA 6
ATOM 3060 C C . GLU A 1 10 ? -2.063 2.574 -4.629 1.00 0.13 10 GLU A C 6
ATOM 3061 O O . GLU A 1 10 ? -1.872 2.776 -5.828 1.00 0.19 10 GLU A O 6
ATOM 3073 N N . TYR A 1 11 ? -3.266 2.333 -4.111 1.00 0.15 11 TYR A N 6
ATOM 3074 C CA . TYR A 1 11 ? -4.469 2.297 -4.935 1.00 0.23 11 TYR A CA 6
ATOM 3075 C C . TYR A 1 11 ? -5.715 2.298 -4.056 1.00 0.22 11 TYR A C 6
ATOM 3076 O O . TYR A 1 11 ? -5.693 1.789 -2.937 1.00 0.22 11 TYR A O 6
ATOM 3094 N N . LYS A 1 12 ? -6.795 2.883 -4.560 1.00 0.25 12 LYS A N 6
ATOM 3095 C CA . LYS A 1 12 ? -8.044 2.942 -3.811 1.00 0.28 12 LYS A CA 6
ATOM 3096 C C . LYS A 1 12 ? -8.894 1.705 -4.075 1.00 0.35 12 LYS A C 6
ATOM 3097 O O . LYS A 1 12 ? -9.141 1.344 -5.227 1.00 0.43 12 LYS A O 6
ATOM 3116 N N . THR A 1 13 ? -9.339 1.059 -3.003 1.00 0.34 13 THR A N 6
ATOM 3117 C CA . THR A 1 13 ? -10.157 -0.142 -3.119 1.00 0.43 13 THR A CA 6
ATOM 3118 C C . THR A 1 13 ? -11.585 0.199 -3.541 1.00 0.51 13 THR A C 6
ATOM 3119 O O . THR A 1 13 ? -11.845 1.288 -4.052 1.00 0.83 13 THR A O 6
ATOM 3130 N N . HIS A 1 14 ? -12.503 -0.745 -3.338 1.00 0.48 14 HIS A N 6
ATOM 3131 C CA . HIS A 1 14 ? -13.900 -0.554 -3.715 1.00 0.51 14 HIS A CA 6
ATOM 3132 C C . HIS A 1 14 ? -14.479 0.705 -3.078 1.00 0.53 14 HIS A C 6
ATOM 3133 O O . HIS A 1 14 ? -14.884 1.634 -3.778 1.00 0.63 14 HIS A O 6
ATOM 3148 N N . ASN A 1 15 ? -14.520 0.730 -1.748 1.00 0.55 15 ASN A N 6
ATOM 3149 C CA . ASN A 1 15 ? -15.054 1.879 -1.022 1.00 0.63 15 ASN A CA 6
ATOM 3150 C C . ASN A 1 15 ? -14.309 3.155 -1.403 1.00 0.59 15 ASN A C 6
ATOM 3151 O O . ASN A 1 15 ? -14.883 4.244 -1.398 1.00 0.86 15 ASN A O 6
ATOM 3162 N N . GLY A 1 16 ? -13.032 3.007 -1.744 1.00 0.35 16 GLY A N 6
ATOM 3163 C CA . GLY A 1 16 ? -12.232 4.151 -2.141 1.00 0.31 16 GLY A CA 6
ATOM 3164 C C . GLY A 1 16 ? -11.143 4.480 -1.142 1.00 0.25 16 GLY A C 6
ATOM 3165 O O . GLY A 1 16 ? -10.663 5.613 -1.097 1.00 0.27 16 GLY A O 6
ATOM 3169 N N . LYS A 1 17 ? -10.751 3.498 -0.335 1.00 0.22 17 LYS A N 6
ATOM 3170 C CA . LYS A 1 17 ? -9.677 3.704 0.624 1.00 0.19 17 LYS A CA 6
ATOM 3171 C C . LYS A 1 17 ? -8.333 3.545 -0.075 1.00 0.17 17 LYS A C 6
ATOM 3172 O O . LYS A 1 17 ? -8.088 2.541 -0.744 1.00 0.19 17 LYS A O 6
ATOM 3191 N N . THR A 1 18 ? -7.503 4.580 0.006 1.00 0.18 18 THR A N 6
ATOM 3192 C CA . THR A 1 18 ? -6.188 4.543 -0.618 1.00 0.20 18 THR A CA 6
ATOM 3193 C C . THR A 1 18 ? -5.326 3.490 0.065 1.00 0.16 18 THR A C 6
ATOM 3194 O O . THR A 1 18 ? -4.532 3.802 0.954 1.00 0.23 18 THR A O 6
ATOM 3205 N N . TYR A 1 19 ? -5.535 2.236 -0.314 1.00 0.12 19 TYR A N 6
ATOM 3206 C CA . TYR A 1 19 ? -4.836 1.126 0.311 1.00 0.14 19 TYR A CA 6
ATOM 3207 C C . TYR A 1 19 ? -3.538 0.789 -0.417 1.00 0.09 19 TYR A C 6
ATOM 3208 O O . TYR A 1 19 ? -3.474 0.782 -1.649 1.00 0.13 19 TYR A O 6
ATOM 3226 N N . TYR A 1 20 ? -2.502 0.530 0.372 1.00 0.12 20 TYR A N 6
ATOM 3227 C CA . TYR A 1 20 ? -1.195 0.161 -0.150 1.00 0.13 20 TYR A CA 6
ATOM 3228 C C . TYR A 1 20 ? -1.009 -1.353 -0.028 1.00 0.13 20 TYR A C 6
ATOM 3229 O O . TYR A 1 20 ? -1.408 -1.952 0.973 1.00 0.17 20 TYR A O 6
ATOM 3247 N N . TYR A 1 21 ? -0.446 -1.975 -1.059 1.00 0.11 21 TYR A N 6
ATOM 3248 C CA . TYR A 1 21 ? -0.269 -3.425 -1.064 1.00 0.11 21 TYR A CA 6
ATOM 3249 C C . TYR A 1 21 ? 1.162 -3.823 -1.408 1.00 0.09 21 TYR A C 6
ATOM 3250 O O . TYR A 1 21 ? 1.813 -3.194 -2.241 1.00 0.13 21 TYR A O 6
ATOM 3268 N N . ASN A 1 22 ? 1.633 -4.891 -0.771 1.00 0.09 22 ASN A N 6
ATOM 3269 C CA . ASN A 1 22 ? 2.971 -5.412 -1.023 1.00 0.11 22 ASN A CA 6
ATOM 3270 C C . ASN A 1 22 ? 2.890 -6.760 -1.728 1.00 0.08 22 ASN A C 6
ATOM 3271 O O . ASN A 1 22 ? 2.306 -7.708 -1.200 1.00 0.11 22 ASN A O 6
ATOM 3282 N N . HIS A 1 23 ? 3.468 -6.836 -2.924 1.00 0.12 23 HIS A N 6
ATOM 3283 C CA . HIS A 1 23 ? 3.438 -8.059 -3.717 1.00 0.14 23 HIS A CA 6
ATOM 3284 C C . HIS A 1 23 ? 4.645 -8.945 -3.426 1.00 0.14 23 HIS A C 6
ATOM 3285 O O . HIS A 1 23 ? 4.802 -10.007 -4.028 1.00 0.25 23 HIS A O 6
ATOM 3300 N N . ASN A 1 24 ? 5.499 -8.503 -2.508 1.00 0.15 24 ASN A N 6
ATOM 3301 C CA . ASN A 1 24 ? 6.685 -9.269 -2.142 1.00 0.19 24 ASN A CA 6
ATOM 3302 C C . ASN A 1 24 ? 6.405 -10.141 -0.925 1.00 0.19 24 ASN A C 6
ATOM 3303 O O . ASN A 1 24 ? 7.039 -11.179 -0.732 1.00 0.21 24 ASN A O 6
ATOM 3314 N N . THR A 1 25 ? 5.455 -9.705 -0.107 1.00 0.17 25 THR A N 6
ATOM 3315 C CA . THR A 1 25 ? 5.088 -10.433 1.100 1.00 0.21 25 THR A CA 6
ATOM 3316 C C . THR A 1 25 ? 3.573 -10.536 1.236 1.00 0.17 25 THR A C 6
ATOM 3317 O O . THR A 1 25 ? 3.062 -10.993 2.259 1.00 0.20 25 THR A O 6
ATOM 3328 N N . LYS A 1 26 ? 2.861 -10.105 0.196 1.00 0.13 26 LYS A N 6
ATOM 3329 C CA . LYS A 1 26 ? 1.402 -10.135 0.194 1.00 0.12 26 LYS A CA 6
ATOM 3330 C C . LYS A 1 26 ? 0.844 -9.425 1.424 1.00 0.11 26 LYS A C 6
ATOM 3331 O O . LYS A 1 26 ? 0.361 -10.065 2.358 1.00 0.15 26 LYS A O 6
ATOM 3350 N N . THR A 1 27 ? 0.925 -8.097 1.422 1.00 0.08 27 THR A N 6
ATOM 3351 C CA . THR A 1 27 ? 0.446 -7.301 2.550 1.00 0.10 27 THR A CA 6
ATOM 3352 C C . THR A 1 27 ? -0.502 -6.194 2.095 1.00 0.11 27 THR A C 6
ATOM 3353 O O . THR A 1 27 ? -0.090 -5.249 1.425 1.00 0.14 27 THR A O 6
ATOM 3364 N N . SER A 1 28 ? -1.768 -6.306 2.487 1.00 0.10 28 SER A N 6
ATOM 3365 C CA . SER A 1 28 ? -2.773 -5.314 2.120 1.00 0.13 28 SER A CA 6
ATOM 3366 C C . SER A 1 28 ? -3.178 -4.466 3.321 1.00 0.12 28 SER A C 6
ATOM 3367 O O . SER A 1 28 ? -3.610 -4.990 4.349 1.00 0.19 28 SER A O 6
ATOM 3375 N N . THR A 1 29 ? -3.042 -3.150 3.179 1.00 0.13 29 THR A N 6
ATOM 3376 C CA . THR A 1 29 ? -3.401 -2.217 4.245 1.00 0.15 29 THR A CA 6
ATOM 3377 C C . THR A 1 29 ? -3.794 -0.865 3.659 1.00 0.17 29 THR A C 6
ATOM 3378 O O . THR A 1 29 ? -3.600 -0.625 2.471 1.00 0.34 29 THR A O 6
ATOM 3389 N N . TRP A 1 30 ? -4.348 0.016 4.489 1.00 0.14 30 TRP A N 6
ATOM 3390 C CA . TRP A 1 30 ? -4.737 1.347 4.027 1.00 0.14 30 TRP A CA 6
ATOM 3391 C C . TRP A 1 30 ? -3.746 2.396 4.518 1.00 0.14 30 TRP A C 6
ATOM 3392 O O . TRP A 1 30 ? -3.745 3.534 4.048 1.00 0.19 30 TRP A O 6
ATOM 3413 N N . THR A 1 31 ? -2.895 2.003 5.463 1.00 0.14 31 THR A N 6
ATOM 3414 C CA . THR A 1 31 ? -1.884 2.901 6.007 1.00 0.19 31 THR A CA 6
ATOM 3415 C C . THR A 1 31 ? -0.637 2.907 5.144 1.00 0.15 31 THR A C 6
ATOM 3416 O O . THR A 1 31 ? -0.274 1.897 4.539 1.00 0.15 31 THR A O 6
ATOM 3427 N N . ASP A 1 32 ? 0.004 4.062 5.091 1.00 0.19 32 ASP A N 6
ATOM 3428 C CA . ASP A 1 32 ? 1.207 4.242 4.300 1.00 0.19 32 ASP A CA 6
ATOM 3429 C C . ASP A 1 32 ? 2.291 3.242 4.704 1.00 0.15 32 ASP A C 6
ATOM 3430 O O . ASP A 1 32 ? 2.579 3.076 5.890 1.00 0.23 32 ASP A O 6
ATOM 3439 N N . PRO A 1 33 ? 2.904 2.550 3.721 1.00 0.13 33 PRO A N 6
ATOM 3440 C CA . PRO A 1 33 ? 3.953 1.563 3.991 1.00 0.16 33 PRO A CA 6
ATOM 3441 C C . PRO A 1 33 ? 5.244 2.215 4.462 1.00 0.15 33 PRO A C 6
ATOM 3442 O O . PRO A 1 33 ? 6.021 1.616 5.207 1.00 0.24 33 PRO A O 6
ATOM 3453 N N . ARG A 1 34 ? 5.451 3.454 4.038 1.00 0.22 34 ARG A N 6
ATOM 3454 C CA . ARG A 1 34 ? 6.630 4.215 4.433 1.00 0.29 34 ARG A CA 6
ATOM 3455 C C . ARG A 1 34 ? 6.722 4.309 5.953 1.00 0.33 34 ARG A C 6
ATOM 3456 O O . ARG A 1 34 ? 7.801 4.520 6.507 1.00 0.44 34 ARG A O 6
ATOM 3477 N N . MET A 1 35 ? 5.572 4.155 6.612 1.00 0.39 35 MET A N 6
ATOM 3478 C CA . MET A 1 35 ? 5.492 4.180 8.069 1.00 0.62 35 MET A CA 6
ATOM 3479 C C . MET A 1 35 ? 6.317 5.319 8.665 1.00 0.89 35 MET A C 6
ATOM 3480 O O . MET A 1 35 ? 7.479 5.135 9.030 1.00 1.70 35 MET A O 6
ATOM 3494 N N . SER A 1 36 ? 5.701 6.493 8.774 1.00 1.56 36 SER A N 6
ATOM 3495 C CA . SER A 1 36 ? 6.372 7.663 9.330 1.00 2.44 36 SER A CA 6
ATOM 3496 C C . SER A 1 36 ? 6.821 7.408 10.765 1.00 2.75 36 SER A C 6
ATOM 3497 O O . SER A 1 36 ? 7.951 7.724 11.138 1.00 3.14 36 SER A O 6
ATOM 3505 N N . SER A 1 37 ? 5.927 6.836 11.566 1.00 3.21 37 SER A N 6
ATOM 3506 C CA . SER A 1 37 ? 6.230 6.536 12.961 1.00 4.00 37 SER A CA 6
ATOM 3507 C C . SER A 1 37 ? 5.926 5.075 13.282 1.00 4.48 37 SER A C 6
ATOM 3508 O O . SER A 1 37 ? 6.297 4.624 14.385 1.00 4.82 37 SER A O 6
ATOM 3517 N N . SER A 1 1 ? 13.102 7.218 -8.839 1.00 5.36 1 SER A N 7
ATOM 3518 C CA . SER A 1 1 ? 11.755 7.559 -8.312 1.00 4.79 1 SER A CA 7
ATOM 3519 C C . SER A 1 1 ? 11.675 7.320 -6.808 1.00 4.03 1 SER A C 7
ATOM 3520 O O . SER A 1 1 ? 12.083 6.268 -6.315 1.00 4.41 1 SER A O 7
ATOM 3530 N N . MET A 1 2 ? 11.148 8.303 -6.085 1.00 3.36 2 MET A N 7
ATOM 3531 C CA . MET A 1 2 ? 11.014 8.201 -4.636 1.00 2.96 2 MET A CA 7
ATOM 3532 C C . MET A 1 2 ? 9.566 7.935 -4.239 1.00 1.79 2 MET A C 7
ATOM 3533 O O . MET A 1 2 ? 8.637 8.442 -4.867 1.00 1.91 2 MET A O 7
ATOM 3547 N N . GLY A 1 3 ? 9.382 7.133 -3.194 1.00 1.28 3 GLY A N 7
ATOM 3548 C CA . GLY A 1 3 ? 8.045 6.811 -2.729 1.00 0.21 3 GLY A CA 7
ATOM 3549 C C . GLY A 1 3 ? 7.994 5.501 -1.968 1.00 0.18 3 GLY A C 7
ATOM 3550 O O . GLY A 1 3 ? 8.931 5.157 -1.247 1.00 0.21 3 GLY A O 7
ATOM 3554 N N . LEU A 1 4 ? 6.894 4.770 -2.126 1.00 0.16 4 LEU A N 7
ATOM 3555 C CA . LEU A 1 4 ? 6.719 3.487 -1.456 1.00 0.14 4 LEU A CA 7
ATOM 3556 C C . LEU A 1 4 ? 7.807 2.501 -1.878 1.00 0.14 4 LEU A C 7
ATOM 3557 O O . LEU A 1 4 ? 8.328 2.583 -2.991 1.00 0.17 4 LEU A O 7
ATOM 3573 N N . PRO A 1 5 ? 8.160 1.547 -0.994 1.00 0.15 5 PRO A N 7
ATOM 3574 C CA . PRO A 1 5 ? 9.185 0.538 -1.288 1.00 0.19 5 PRO A CA 7
ATOM 3575 C C . PRO A 1 5 ? 8.934 -0.171 -2.620 1.00 0.18 5 PRO A C 7
ATOM 3576 O O . PRO A 1 5 ? 7.852 -0.054 -3.195 1.00 0.16 5 PRO A O 7
ATOM 3587 N N . PRO A 1 6 ? 9.934 -0.916 -3.135 1.00 0.24 6 PRO A N 7
ATOM 3588 C CA . PRO A 1 6 ? 9.802 -1.652 -4.397 1.00 0.27 6 PRO A CA 7
ATOM 3589 C C . PRO A 1 6 ? 8.569 -2.548 -4.407 1.00 0.25 6 PRO A C 7
ATOM 3590 O O . PRO A 1 6 ? 7.944 -2.752 -5.448 1.00 0.41 6 PRO A O 7
ATOM 3601 N N . GLY A 1 7 ? 8.221 -3.071 -3.236 1.00 0.31 7 GLY A N 7
ATOM 3602 C CA . GLY A 1 7 ? 7.062 -3.938 -3.125 1.00 0.29 7 GLY A CA 7
ATOM 3603 C C . GLY A 1 7 ? 5.929 -3.301 -2.341 1.00 0.44 7 GLY A C 7
ATOM 3604 O O . GLY A 1 7 ? 5.415 -3.892 -1.395 1.00 1.03 7 GLY A O 7
ATOM 3608 N N . TRP A 1 8 ? 5.540 -2.094 -2.738 1.00 0.14 8 TRP A N 7
ATOM 3609 C CA . TRP A 1 8 ? 4.454 -1.377 -2.078 1.00 0.09 8 TRP A CA 7
ATOM 3610 C C . TRP A 1 8 ? 3.814 -0.381 -3.039 1.00 0.10 8 TRP A C 7
ATOM 3611 O O . TRP A 1 8 ? 4.434 0.610 -3.424 1.00 0.18 8 TRP A O 7
ATOM 3632 N N . ASP A 1 9 ? 2.582 -0.666 -3.450 1.00 0.15 9 ASP A N 7
ATOM 3633 C CA . ASP A 1 9 ? 1.866 0.209 -4.377 1.00 0.16 9 ASP A CA 7
ATOM 3634 C C . ASP A 1 9 ? 0.596 0.752 -3.734 1.00 0.13 9 ASP A C 7
ATOM 3635 O O . ASP A 1 9 ? 0.060 0.154 -2.806 1.00 0.19 9 ASP A O 7
ATOM 3644 N N . GLU A 1 10 ? 0.117 1.887 -4.234 1.00 0.16 10 GLU A N 7
ATOM 3645 C CA . GLU A 1 10 ? -1.075 2.517 -3.680 1.00 0.14 10 GLU A CA 7
ATOM 3646 C C . GLU A 1 10 ? -2.245 2.469 -4.661 1.00 0.13 10 GLU A C 7
ATOM 3647 O O . GLU A 1 10 ? -2.066 2.625 -5.869 1.00 0.19 10 GLU A O 7
ATOM 3659 N N . TYR A 1 11 ? -3.447 2.258 -4.125 1.00 0.15 11 TYR A N 7
ATOM 3660 C CA . TYR A 1 11 ? -4.657 2.202 -4.938 1.00 0.23 11 TYR A CA 7
ATOM 3661 C C . TYR A 1 11 ? -5.899 2.294 -4.059 1.00 0.22 11 TYR A C 7
ATOM 3662 O O . TYR A 1 11 ? -5.893 1.851 -2.913 1.00 0.22 11 TYR A O 7
ATOM 3680 N N . LYS A 1 12 ? -6.963 2.877 -4.602 1.00 0.25 12 LYS A N 7
ATOM 3681 C CA . LYS A 1 12 ? -8.211 3.026 -3.863 1.00 0.28 12 LYS A CA 7
ATOM 3682 C C . LYS A 1 12 ? -9.121 1.826 -4.084 1.00 0.35 12 LYS A C 7
ATOM 3683 O O . LYS A 1 12 ? -9.455 1.490 -5.220 1.00 0.43 12 LYS A O 7
ATOM 3702 N N . THR A 1 13 ? -9.530 1.190 -2.991 1.00 0.34 13 THR A N 7
ATOM 3703 C CA . THR A 1 13 ? -10.417 0.034 -3.070 1.00 0.43 13 THR A CA 7
ATOM 3704 C C . THR A 1 13 ? -11.848 0.467 -3.380 1.00 0.51 13 THR A C 7
ATOM 3705 O O . THR A 1 13 ? -12.080 1.589 -3.829 1.00 0.83 13 THR A O 7
ATOM 3716 N N . HIS A 1 14 ? -12.803 -0.428 -3.140 1.00 0.48 14 HIS A N 7
ATOM 3717 C CA . HIS A 1 14 ? -14.208 -0.135 -3.400 1.00 0.51 14 HIS A CA 7
ATOM 3718 C C . HIS A 1 14 ? -14.670 1.080 -2.600 1.00 0.53 14 HIS A C 7
ATOM 3719 O O . HIS A 1 14 ? -15.278 2.000 -3.148 1.00 0.63 14 HIS A O 7
ATOM 3734 N N . ASN A 1 15 ? -14.373 1.079 -1.303 1.00 0.55 15 ASN A N 7
ATOM 3735 C CA . ASN A 1 15 ? -14.748 2.188 -0.431 1.00 0.63 15 ASN A CA 7
ATOM 3736 C C . ASN A 1 15 ? -14.021 3.466 -0.837 1.00 0.59 15 ASN A C 7
ATOM 3737 O O . ASN A 1 15 ? -14.430 4.568 -0.472 1.00 0.86 15 ASN A O 7
ATOM 3748 N N . GLY A 1 16 ? -12.940 3.305 -1.594 1.00 0.35 16 GLY A N 7
ATOM 3749 C CA . GLY A 1 16 ? -12.164 4.447 -2.037 1.00 0.31 16 GLY A CA 7
ATOM 3750 C C . GLY A 1 16 ? -10.988 4.736 -1.130 1.00 0.25 16 GLY A C 7
ATOM 3751 O O . GLY A 1 16 ? -10.421 5.827 -1.173 1.00 0.27 16 GLY A O 7
ATOM 3755 N N . LYS A 1 17 ? -10.621 3.764 -0.300 1.00 0.22 17 LYS A N 7
ATOM 3756 C CA . LYS A 1 17 ? -9.472 3.924 0.578 1.00 0.19 17 LYS A CA 7
ATOM 3757 C C . LYS A 1 17 ? -8.193 3.656 -0.206 1.00 0.17 17 LYS A C 7
ATOM 3758 O O . LYS A 1 17 ? -8.048 2.604 -0.831 1.00 0.19 17 LYS A O 7
ATOM 3777 N N . THR A 1 18 ? -7.310 4.649 -0.247 1.00 0.18 18 THR A N 7
ATOM 3778 C CA . THR A 1 18 ? -6.048 4.510 -0.959 1.00 0.20 18 THR A CA 7
ATOM 3779 C C . THR A 1 18 ? -5.150 3.523 -0.227 1.00 0.16 18 THR A C 7
ATOM 3780 O O . THR A 1 18 ? -4.225 3.914 0.486 1.00 0.23 18 THR A O 7
ATOM 3791 N N . TYR A 1 19 ? -5.471 2.242 -0.362 1.00 0.12 19 TYR A N 7
ATOM 3792 C CA . TYR A 1 19 ? -4.746 1.195 0.332 1.00 0.14 19 TYR A CA 7
ATOM 3793 C C . TYR A 1 19 ? -3.458 0.822 -0.393 1.00 0.09 19 TYR A C 7
ATOM 3794 O O . TYR A 1 19 ? -3.400 0.796 -1.625 1.00 0.13 19 TYR A O 7
ATOM 3812 N N . TYR A 1 20 ? -2.429 0.539 0.394 1.00 0.12 20 TYR A N 7
ATOM 3813 C CA . TYR A 1 20 ? -1.134 0.138 -0.127 1.00 0.13 20 TYR A CA 7
ATOM 3814 C C . TYR A 1 20 ? -0.966 -1.374 0.009 1.00 0.13 20 TYR A C 7
ATOM 3815 O O . TYR A 1 20 ? -1.364 -1.958 1.020 1.00 0.17 20 TYR A O 7
ATOM 3833 N N . TYR A 1 21 ? -0.419 -2.011 -1.022 1.00 0.11 21 TYR A N 7
ATOM 3834 C CA . TYR A 1 21 ? -0.256 -3.460 -1.020 1.00 0.11 21 TYR A CA 7
ATOM 3835 C C . TYR A 1 21 ? 1.188 -3.870 -1.287 1.00 0.09 21 TYR A C 7
ATOM 3836 O O . TYR A 1 21 ? 1.905 -3.217 -2.049 1.00 0.13 21 TYR A O 7
ATOM 3854 N N . ASN A 1 22 ? 1.597 -4.970 -0.656 1.00 0.09 22 ASN A N 7
ATOM 3855 C CA . ASN A 1 22 ? 2.940 -5.515 -0.825 1.00 0.11 22 ASN A CA 7
ATOM 3856 C C . ASN A 1 22 ? 2.875 -6.823 -1.604 1.00 0.08 22 ASN A C 7
ATOM 3857 O O . ASN A 1 22 ? 2.430 -7.843 -1.077 1.00 0.11 22 ASN A O 7
ATOM 3868 N N . HIS A 1 23 ? 3.299 -6.781 -2.866 1.00 0.12 23 HIS A N 7
ATOM 3869 C CA . HIS A 1 23 ? 3.244 -7.941 -3.739 1.00 0.14 23 HIS A CA 7
ATOM 3870 C C . HIS A 1 23 ? 4.410 -8.897 -3.496 1.00 0.14 23 HIS A C 7
ATOM 3871 O O . HIS A 1 23 ? 4.493 -9.955 -4.121 1.00 0.25 23 HIS A O 7
ATOM 3886 N N . ASN A 1 24 ? 5.314 -8.522 -2.596 1.00 0.15 24 ASN A N 7
ATOM 3887 C CA . ASN A 1 24 ? 6.476 -9.352 -2.295 1.00 0.19 24 ASN A CA 7
ATOM 3888 C C . ASN A 1 24 ? 6.238 -10.208 -1.059 1.00 0.19 24 ASN A C 7
ATOM 3889 O O . ASN A 1 24 ? 6.856 -11.259 -0.892 1.00 0.21 24 ASN A O 7
ATOM 3900 N N . THR A 1 25 ? 5.357 -9.740 -0.184 1.00 0.17 25 THR A N 7
ATOM 3901 C CA . THR A 1 25 ? 5.051 -10.457 1.046 1.00 0.21 25 THR A CA 7
ATOM 3902 C C . THR A 1 25 ? 3.546 -10.555 1.258 1.00 0.17 25 THR A C 7
ATOM 3903 O O . T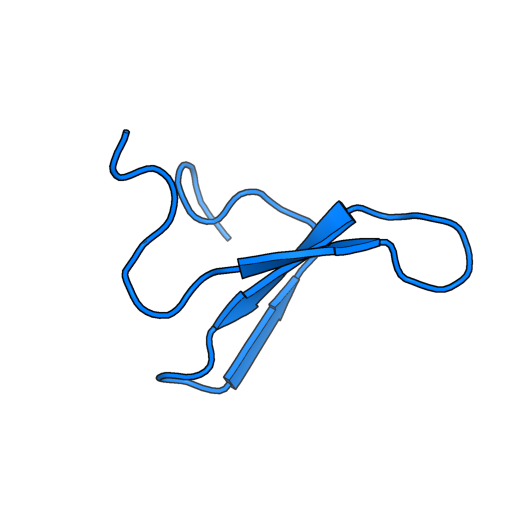HR A 1 25 ? 3.083 -10.938 2.333 1.00 0.20 25 THR A O 7
ATOM 3914 N N . LYS A 1 26 ? 2.790 -10.203 0.220 1.00 0.13 26 LYS A N 7
ATOM 3915 C CA . LYS A 1 26 ? 1.333 -10.242 0.274 1.00 0.12 26 LYS A CA 7
ATOM 3916 C C . LYS A 1 26 ? 0.811 -9.505 1.505 1.00 0.11 26 LYS A C 7
ATOM 3917 O O . LYS A 1 26 ? 0.223 -10.112 2.402 1.00 0.15 26 LYS A O 7
ATOM 3936 N N . THR A 1 27 ? 1.037 -8.194 1.546 1.00 0.08 27 THR A N 7
ATOM 3937 C CA . THR A 1 27 ? 0.596 -7.380 2.677 1.00 0.10 27 THR A CA 7
ATOM 3938 C C . THR A 1 27 ? -0.372 -6.285 2.235 1.00 0.11 27 THR A C 7
ATOM 3939 O O . THR A 1 27 ? 0.030 -5.301 1.615 1.00 0.14 27 THR A O 7
ATOM 3950 N N . SER A 1 28 ? -1.647 -6.455 2.575 1.00 0.10 28 SER A N 7
ATOM 3951 C CA . SER A 1 28 ? -2.673 -5.482 2.212 1.00 0.13 28 SER A CA 7
ATOM 3952 C C . SER A 1 28 ? -3.023 -4.582 3.394 1.00 0.12 28 SER A C 7
ATOM 3953 O O . SER A 1 28 ? -3.398 -5.062 4.463 1.00 0.19 28 SER A O 7
ATOM 3961 N N . THR A 1 29 ? -2.911 -3.273 3.186 1.00 0.13 29 THR A N 7
ATOM 3962 C CA . THR A 1 29 ? -3.222 -2.297 4.227 1.00 0.15 29 THR A CA 7
ATOM 3963 C C . THR A 1 29 ? -3.645 -0.970 3.605 1.00 0.17 29 THR A C 7
ATOM 3964 O O . THR A 1 29 ? -3.414 -0.745 2.421 1.00 0.34 29 THR A O 7
ATOM 3975 N N . TRP A 1 30 ? -4.265 -0.096 4.396 1.00 0.14 30 TRP A N 7
ATOM 3976 C CA . TRP A 1 30 ? -4.676 1.214 3.893 1.00 0.14 30 TRP A CA 7
ATOM 3977 C C . TRP A 1 30 ? -3.716 2.299 4.373 1.00 0.14 30 TRP A C 7
ATOM 3978 O O . TRP A 1 30 ? -3.740 3.427 3.879 1.00 0.19 30 TRP A O 7
ATOM 3999 N N . THR A 1 31 ? -2.871 1.950 5.342 1.00 0.14 31 THR A N 7
ATOM 4000 C CA . THR A 1 31 ? -1.903 2.894 5.891 1.00 0.19 31 THR A CA 7
ATOM 4001 C C . THR A 1 31 ? -0.618 2.903 5.071 1.00 0.15 31 THR A C 7
ATOM 4002 O O . THR A 1 31 ? -0.218 1.880 4.513 1.00 0.15 31 THR A O 7
ATOM 4013 N N . ASP A 1 32 ? 0.020 4.066 5.005 1.00 0.19 32 ASP A N 7
ATOM 4014 C CA . ASP A 1 32 ? 1.258 4.226 4.248 1.00 0.19 32 ASP A CA 7
ATOM 4015 C C . ASP A 1 32 ? 2.317 3.220 4.703 1.00 0.15 32 ASP A C 7
ATOM 4016 O O . ASP A 1 32 ? 2.580 3.082 5.897 1.00 0.23 32 ASP A O 7
ATOM 4025 N N . PRO A 1 33 ? 2.947 2.505 3.749 1.00 0.13 33 PRO A N 7
ATOM 4026 C CA . PRO A 1 33 ? 3.970 1.502 4.060 1.00 0.16 33 PRO A CA 7
ATOM 4027 C C . PRO A 1 33 ? 5.251 2.119 4.602 1.00 0.15 33 PRO A C 7
ATOM 4028 O O . PRO A 1 33 ? 5.980 1.489 5.370 1.00 0.24 33 PRO A O 7
ATOM 4039 N N . ARG A 1 34 ? 5.517 3.354 4.205 1.00 0.22 34 ARG A N 7
ATOM 4040 C CA . ARG A 1 34 ? 6.703 4.066 4.667 1.00 0.29 34 ARG A CA 7
ATOM 4041 C C . ARG A 1 34 ? 6.450 4.695 6.030 1.00 0.33 34 ARG A C 7
ATOM 4042 O O . ARG A 1 34 ? 7.385 5.008 6.767 1.00 0.44 34 ARG A O 7
ATOM 4063 N N . MET A 1 35 ? 5.174 4.870 6.359 1.00 0.39 35 MET A N 7
ATOM 4064 C CA . MET A 1 35 ? 4.784 5.480 7.622 1.00 0.62 35 MET A CA 7
ATOM 4065 C C . MET A 1 35 ? 4.699 4.444 8.738 1.00 0.89 35 MET A C 7
ATOM 4066 O O . MET A 1 35 ? 5.562 4.393 9.615 1.00 1.70 35 MET A O 7
ATOM 4080 N N . SER A 1 36 ? 3.654 3.623 8.696 1.00 1.56 36 SER A N 7
ATOM 4081 C CA . SER A 1 36 ? 3.446 2.584 9.701 1.00 2.44 36 SER A CA 7
ATOM 4082 C C . SER A 1 36 ? 3.422 3.178 11.106 1.00 2.75 36 SER A C 7
ATOM 4083 O O . SER A 1 36 ? 4.315 2.922 11.916 1.00 3.14 36 SER A O 7
ATOM 4091 N N . SER A 1 37 ? 2.394 3.972 11.389 1.00 3.21 37 SER A N 7
ATOM 4092 C CA . SER A 1 37 ? 2.250 4.601 12.696 1.00 4.00 37 SER A CA 7
ATOM 4093 C C . SER A 1 37 ? 0.778 4.770 13.058 1.00 4.48 37 SER A C 7
ATOM 4094 O O . SER A 1 37 ? -0.078 4.525 12.181 1.00 4.82 37 SER A O 7
ATOM 4103 N N . SER A 1 1 ? 12.975 5.364 -7.908 1.00 5.36 1 SER A N 8
ATOM 4104 C CA . SER A 1 1 ? 11.916 5.984 -7.071 1.00 4.79 1 SER A CA 8
ATOM 4105 C C . SER A 1 1 ? 12.310 5.995 -5.596 1.00 4.03 1 SER A C 8
ATOM 4106 O O . SER A 1 1 ? 12.929 5.053 -5.102 1.00 4.41 1 SER A O 8
ATOM 4116 N N . MET A 1 2 ? 11.947 7.069 -4.901 1.00 3.36 2 MET A N 8
ATOM 4117 C CA . MET A 1 2 ? 12.262 7.206 -3.482 1.00 2.96 2 MET A CA 8
ATOM 4118 C C . MET A 1 2 ? 10.994 7.168 -2.634 1.00 1.79 2 MET A C 8
ATOM 4119 O O . MET A 1 2 ? 11.023 7.477 -1.443 1.00 1.91 2 MET A O 8
ATOM 4133 N N . GLY A 1 3 ? 9.882 6.789 -3.258 1.00 1.28 3 GLY A N 8
ATOM 4134 C CA . GLY A 1 3 ? 8.617 6.723 -2.547 1.00 0.21 3 GLY A CA 8
ATOM 4135 C C . GLY A 1 3 ? 8.436 5.420 -1.798 1.00 0.18 3 GLY A C 8
ATOM 4136 O O . GLY A 1 3 ? 9.254 5.064 -0.949 1.00 0.21 3 GLY A O 8
ATOM 4140 N N . LEU A 1 4 ? 7.355 4.709 -2.105 1.00 0.16 4 LEU A N 8
ATOM 4141 C CA . LEU A 1 4 ? 7.062 3.438 -1.455 1.00 0.14 4 LEU A CA 8
ATOM 4142 C C . LEU A 1 4 ? 8.118 2.391 -1.801 1.00 0.14 4 LEU A C 8
ATOM 4143 O O . LEU A 1 4 ? 8.727 2.447 -2.870 1.00 0.17 4 LEU A O 8
ATOM 4159 N N . PRO A 1 5 ? 8.337 1.408 -0.905 1.00 0.15 5 PRO A N 8
ATOM 4160 C CA . PRO A 1 5 ? 9.313 0.336 -1.129 1.00 0.19 5 PRO A CA 8
ATOM 4161 C C . PRO A 1 5 ? 9.113 -0.356 -2.477 1.00 0.18 5 PRO A C 8
ATOM 4162 O O . PRO A 1 5 ? 8.101 -0.140 -3.146 1.00 0.16 5 PRO A O 8
ATOM 4173 N N . PRO A 1 6 ? 10.079 -1.193 -2.906 1.00 0.24 6 PRO A N 8
ATOM 4174 C CA . PRO A 1 6 ? 9.993 -1.917 -4.180 1.00 0.27 6 PRO A CA 8
ATOM 4175 C C . PRO A 1 6 ? 8.686 -2.689 -4.316 1.00 0.25 6 PRO A C 8
ATOM 4176 O O . PRO A 1 6 ? 8.151 -2.836 -5.416 1.00 0.41 6 PRO A O 8
ATOM 4187 N N . GLY A 1 7 ? 8.174 -3.175 -3.191 1.00 0.31 7 GLY A N 8
ATOM 4188 C CA . GLY A 1 7 ? 6.936 -3.933 -3.205 1.00 0.29 7 GLY A CA 8
ATOM 4189 C C . GLY A 1 7 ? 5.832 -3.275 -2.398 1.00 0.44 7 GLY A C 8
ATOM 4190 O O . GLY A 1 7 ? 5.358 -3.841 -1.416 1.00 1.03 7 GLY A O 8
ATOM 4194 N N . TRP A 1 8 ? 5.415 -2.086 -2.823 1.00 0.14 8 TRP A N 8
ATOM 4195 C CA . TRP A 1 8 ? 4.344 -1.357 -2.147 1.00 0.09 8 TRP A CA 8
ATOM 4196 C C . TRP A 1 8 ? 3.703 -0.349 -3.098 1.00 0.10 8 TRP A C 8
ATOM 4197 O O . TRP A 1 8 ? 4.317 0.658 -3.452 1.00 0.18 8 TRP A O 8
ATOM 4218 N N . ASP A 1 9 ? 2.476 -0.636 -3.528 1.00 0.15 9 ASP A N 8
ATOM 4219 C CA . ASP A 1 9 ? 1.767 0.242 -4.457 1.00 0.16 9 ASP A CA 8
ATOM 4220 C C . ASP A 1 9 ? 0.524 0.843 -3.808 1.00 0.13 9 ASP A C 8
ATOM 4221 O O . ASP A 1 9 ? 0.004 0.305 -2.833 1.00 0.19 9 ASP A O 8
ATOM 4230 N N . GLU A 1 10 ? 0.046 1.957 -4.363 1.00 0.16 10 GLU A N 8
ATOM 4231 C CA . GLU A 1 10 ? -1.134 2.631 -3.828 1.00 0.14 10 GLU A CA 8
ATOM 4232 C C . GLU A 1 10 ? -2.332 2.488 -4.764 1.00 0.13 10 GLU A C 8
ATOM 4233 O O . GLU A 1 10 ? -2.232 2.752 -5.962 1.00 0.19 10 GLU A O 8
ATOM 4245 N N . TYR A 1 11 ? -3.471 2.103 -4.195 1.00 0.15 11 TYR A N 8
ATOM 4246 C CA . TYR A 1 11 ? -4.703 1.948 -4.959 1.00 0.23 11 TYR A CA 8
ATOM 4247 C C . TYR A 1 11 ? -5.902 1.923 -4.022 1.00 0.22 11 TYR A C 8
ATOM 4248 O O . TYR A 1 11 ? -5.797 1.470 -2.886 1.00 0.22 11 TYR A O 8
ATOM 4266 N N . LYS A 1 12 ? -7.034 2.435 -4.489 1.00 0.25 12 LYS A N 8
ATOM 4267 C CA . LYS A 1 12 ? -8.241 2.470 -3.673 1.00 0.28 12 LYS A CA 8
ATOM 4268 C C . LYS A 1 12 ? -8.994 1.147 -3.758 1.00 0.35 12 LYS A C 8
ATOM 4269 O O . LYS A 1 12 ? -9.227 0.624 -4.847 1.00 0.43 12 LYS A O 8
ATOM 4288 N N . THR A 1 13 ? -9.369 0.607 -2.601 1.00 0.34 13 THR A N 8
ATOM 4289 C CA . THR A 1 13 ? -10.079 -0.665 -2.546 1.00 0.43 13 THR A CA 8
ATOM 4290 C C . THR A 1 13 ? -11.465 -0.561 -3.186 1.00 0.51 13 THR A C 8
ATOM 4291 O O . THR A 1 13 ? -11.604 -0.709 -4.400 1.00 0.83 13 THR A O 8
ATOM 4302 N N . HIS A 1 14 ? -12.487 -0.322 -2.366 1.00 0.48 14 HIS A N 8
ATOM 4303 C CA . HIS A 1 14 ? -13.855 -0.221 -2.864 1.00 0.51 14 HIS A CA 8
ATOM 4304 C C . HIS A 1 14 ? -14.486 1.113 -2.480 1.00 0.53 14 HIS A C 8
ATOM 4305 O O . HIS A 1 14 ? -14.807 1.928 -3.346 1.00 0.63 14 HIS A O 8
ATOM 4320 N N . ASN A 1 15 ? -14.675 1.324 -1.180 1.00 0.55 15 ASN A N 8
ATOM 4321 C CA . ASN A 1 15 ? -15.273 2.561 -0.687 1.00 0.63 15 ASN A CA 8
ATOM 4322 C C . ASN A 1 15 ? -14.460 3.769 -1.135 1.00 0.59 15 ASN A C 8
ATOM 4323 O O . ASN A 1 15 ? -14.996 4.865 -1.300 1.00 0.86 15 ASN A O 8
ATOM 4334 N N . GLY A 1 16 ? -13.163 3.557 -1.343 1.00 0.35 16 GLY A N 8
ATOM 4335 C CA . GLY A 1 16 ? -12.298 4.631 -1.792 1.00 0.31 16 GLY A CA 8
ATOM 4336 C C . GLY A 1 16 ? -11.093 4.836 -0.896 1.00 0.25 16 GLY A C 8
ATOM 4337 O O . GLY A 1 16 ? -10.491 5.910 -0.905 1.00 0.27 16 GLY A O 8
ATOM 4341 N N . LYS A 1 17 ? -10.730 3.812 -0.127 1.00 0.22 17 LYS A N 8
ATOM 434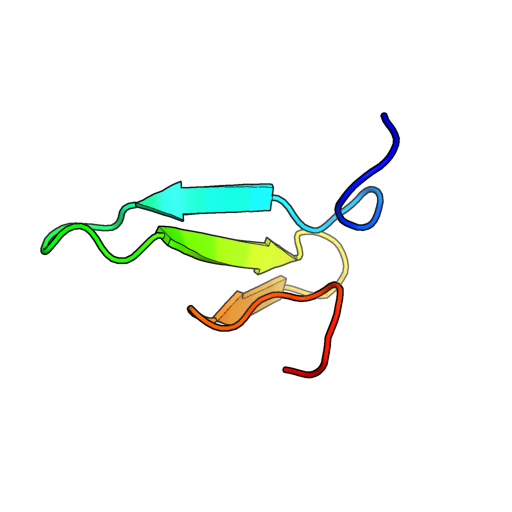2 C CA . LYS A 1 17 ? -9.562 3.901 0.735 1.00 0.19 17 LYS A CA 8
ATOM 4343 C C . LYS A 1 17 ? -8.305 3.578 -0.065 1.00 0.17 17 LYS A C 8
ATOM 4344 O O . LYS A 1 17 ? -8.182 2.491 -0.631 1.00 0.19 17 LYS A O 8
ATOM 4363 N N . THR A 1 18 ? -7.413 4.557 -0.178 1.00 0.18 18 THR A N 8
ATOM 4364 C CA . THR A 1 18 ? -6.171 4.364 -0.914 1.00 0.20 18 THR A CA 8
ATOM 4365 C C . THR A 1 18 ? -5.298 3.349 -0.192 1.00 0.16 18 THR A C 8
ATOM 4366 O O . THR A 1 18 ? -4.389 3.711 0.557 1.00 0.23 18 THR A O 8
ATOM 4377 N N . TYR A 1 19 ? -5.621 2.077 -0.379 1.00 0.12 19 TYR A N 8
ATOM 4378 C CA . TYR A 1 19 ? -4.909 1.005 0.292 1.00 0.14 19 TYR A CA 8
ATOM 4379 C C . TYR A 1 19 ? -3.608 0.664 -0.427 1.00 0.09 19 TYR A C 8
ATOM 4380 O O . TYR A 1 19 ? -3.558 0.576 -1.657 1.00 0.13 19 TYR A O 8
ATOM 4398 N N . TYR A 1 20 ? -2.553 0.502 0.361 1.00 0.12 20 TYR A N 8
ATOM 4399 C CA . TYR A 1 20 ? -1.246 0.138 -0.159 1.00 0.13 20 TYR A CA 8
ATOM 4400 C C . TYR A 1 20 ? -1.056 -1.371 -0.048 1.00 0.13 20 TYR A C 8
ATOM 4401 O O . TYR A 1 20 ? -1.455 -1.980 0.948 1.00 0.17 20 TYR A O 8
ATOM 4419 N N . TYR A 1 21 ? -0.494 -1.980 -1.087 1.00 0.11 21 TYR A N 8
ATOM 4420 C CA . TYR A 1 21 ? -0.325 -3.428 -1.111 1.00 0.11 21 TYR A CA 8
ATOM 4421 C C . TYR A 1 21 ? 1.123 -3.832 -1.370 1.00 0.09 21 TYR A C 8
ATOM 4422 O O . TYR A 1 21 ? 1.837 -3.187 -2.140 1.00 0.13 21 TYR A O 8
ATOM 4440 N N . ASN A 1 22 ? 1.536 -4.921 -0.726 1.00 0.09 22 ASN A N 8
ATOM 4441 C CA . ASN A 1 22 ? 2.878 -5.463 -0.884 1.00 0.11 22 ASN A CA 8
ATOM 4442 C C . ASN A 1 22 ? 2.820 -6.766 -1.674 1.00 0.08 22 ASN A C 8
ATOM 4443 O O . ASN A 1 22 ? 2.216 -7.742 -1.226 1.00 0.11 22 ASN A O 8
ATOM 4454 N N . HIS A 1 23 ? 3.424 -6.766 -2.861 1.00 0.12 23 HIS A N 8
ATOM 4455 C CA . HIS A 1 23 ? 3.395 -7.933 -3.739 1.00 0.14 23 HIS A CA 8
ATOM 4456 C C . HIS A 1 23 ? 4.559 -8.882 -3.461 1.00 0.14 23 HIS A C 8
ATOM 4457 O O . HIS A 1 23 ? 4.672 -9.934 -4.091 1.00 0.25 23 HIS A O 8
ATOM 4472 N N . ASN A 1 24 ? 5.426 -8.505 -2.529 1.00 0.15 24 ASN A N 8
ATOM 4473 C CA . ASN A 1 24 ? 6.584 -9.326 -2.188 1.00 0.19 24 ASN A CA 8
ATOM 4474 C C . ASN A 1 24 ? 6.307 -10.177 -0.957 1.00 0.19 24 ASN A C 8
ATOM 4475 O O . ASN A 1 24 ? 6.933 -11.219 -0.758 1.00 0.21 24 ASN A O 8
ATOM 4486 N N . THR A 1 25 ? 5.382 -9.718 -0.124 1.00 0.17 25 THR A N 8
ATOM 4487 C CA . THR A 1 25 ? 5.031 -10.431 1.097 1.00 0.21 25 THR A CA 8
ATOM 4488 C C . THR A 1 25 ? 3.519 -10.479 1.280 1.00 0.17 25 THR A C 8
ATOM 4489 O O . THR A 1 25 ? 3.027 -10.798 2.364 1.00 0.20 25 THR A O 8
ATOM 4500 N N . LYS A 1 26 ? 2.791 -10.155 0.213 1.00 0.13 26 LYS A N 8
ATOM 4501 C CA . LYS A 1 26 ? 1.333 -10.157 0.242 1.00 0.12 26 LYS A CA 8
ATOM 4502 C C . LYS A 1 26 ? 0.807 -9.418 1.468 1.00 0.11 26 LYS A C 8
ATOM 4503 O O . LYS A 1 26 ? 0.288 -10.032 2.400 1.00 0.15 26 LYS A O 8
ATOM 4522 N N . THR A 1 27 ? 0.961 -8.097 1.466 1.00 0.08 27 THR A N 8
ATOM 4523 C CA . THR A 1 27 ? 0.512 -7.278 2.590 1.00 0.10 27 THR A CA 8
ATOM 4524 C C . THR A 1 27 ? -0.444 -6.179 2.139 1.00 0.11 27 THR A C 8
ATOM 4525 O O . THR A 1 27 ? -0.033 -5.194 1.528 1.00 0.14 27 THR A O 8
ATOM 4536 N N . SER A 1 28 ? -1.722 -6.347 2.465 1.00 0.10 28 SER A N 8
ATOM 4537 C CA . SER A 1 28 ? -2.741 -5.368 2.103 1.00 0.13 28 SER A CA 8
ATOM 4538 C C . SER A 1 28 ? -3.139 -4.523 3.310 1.00 0.12 28 SER A C 8
ATOM 4539 O O . SER A 1 28 ? -3.529 -5.053 4.350 1.00 0.19 28 SER A O 8
ATOM 4547 N N . THR A 1 29 ? -3.038 -3.205 3.161 1.00 0.13 29 THR A N 8
ATOM 4548 C CA . THR A 1 29 ? -3.383 -2.283 4.240 1.00 0.15 29 THR A CA 8
ATOM 4549 C C . THR A 1 29 ? -3.753 -0.913 3.681 1.00 0.17 29 THR A C 8
ATOM 4550 O O . THR A 1 29 ? -3.494 -0.629 2.515 1.00 0.34 29 THR A O 8
ATOM 4561 N N . TRP A 1 30 ? -4.356 -0.067 4.513 1.00 0.14 30 TRP A N 8
ATOM 4562 C CA . TRP A 1 30 ? -4.710 1.285 4.087 1.00 0.14 30 TRP A CA 8
ATOM 4563 C C . TRP A 1 30 ? -3.683 2.285 4.609 1.00 0.14 30 TRP A C 8
ATOM 4564 O O . TRP A 1 30 ? -3.671 3.449 4.208 1.00 0.19 30 TRP A O 8
ATOM 4585 N N . THR A 1 31 ? -2.817 1.812 5.501 1.00 0.14 31 THR A N 8
ATOM 4586 C CA . THR A 1 31 ? -1.770 2.650 6.076 1.00 0.19 31 THR A CA 8
ATOM 4587 C C . THR A 1 31 ? -0.595 2.789 5.118 1.00 0.15 31 THR A C 8
ATOM 4588 O O . THR A 1 31 ? -0.291 1.875 4.351 1.00 0.15 31 THR A O 8
ATOM 4599 N N . ASP A 1 32 ? 0.061 3.941 5.171 1.00 0.19 32 ASP A N 8
ATOM 4600 C CA . ASP A 1 32 ? 1.202 4.216 4.304 1.00 0.19 32 ASP A CA 8
ATOM 4601 C C . ASP A 1 32 ? 2.403 3.346 4.682 1.00 0.15 32 ASP A C 8
ATOM 4602 O O . ASP A 1 32 ? 2.852 3.364 5.828 1.00 0.23 32 ASP A O 8
ATOM 4611 N N . PRO A 1 33 ? 2.943 2.572 3.719 1.00 0.13 33 PRO A N 8
ATOM 4612 C CA . PRO A 1 33 ? 4.099 1.703 3.964 1.00 0.16 33 PRO A CA 8
ATOM 4613 C C . PRO A 1 33 ? 5.365 2.498 4.240 1.00 0.15 33 PRO A C 8
ATOM 4614 O O . PRO A 1 33 ? 6.285 2.016 4.901 1.00 0.24 33 PRO A O 8
ATOM 4625 N N . ARG A 1 34 ? 5.398 3.722 3.730 1.00 0.22 34 ARG A N 8
ATOM 4626 C CA . ARG A 1 34 ? 6.541 4.607 3.917 1.00 0.29 34 ARG A CA 8
ATOM 4627 C C . ARG A 1 34 ? 6.847 4.790 5.400 1.00 0.33 34 ARG A C 8
ATOM 4628 O O . ARG A 1 34 ? 7.987 5.051 5.784 1.00 0.44 34 ARG A O 8
ATOM 4649 N N . MET A 1 35 ? 5.815 4.652 6.229 1.00 0.39 35 MET A N 8
ATOM 4650 C CA . MET A 1 35 ? 5.965 4.804 7.671 1.00 0.62 35 MET A CA 8
ATOM 4651 C C . MET A 1 35 ? 5.423 3.582 8.406 1.00 0.89 35 MET A C 8
ATOM 4652 O O . MET A 1 35 ? 5.126 2.558 7.792 1.00 1.70 35 MET A O 8
ATOM 4666 N N . SER A 1 36 ? 5.297 3.697 9.725 1.00 1.56 36 SER A N 8
ATOM 4667 C CA . SER A 1 36 ? 4.790 2.602 10.544 1.00 2.44 36 SER A CA 8
ATOM 4668 C C . SER A 1 36 ? 4.345 3.107 11.912 1.00 2.75 36 SER A C 8
ATOM 4669 O O . SER A 1 36 ? 5.171 3.370 12.787 1.00 3.14 36 SER A O 8
ATOM 4677 N N . SER A 1 37 ? 3.033 3.239 12.090 1.00 3.21 37 SER A N 8
ATOM 4678 C CA . SER A 1 37 ? 2.475 3.712 13.351 1.00 4.00 37 SER A CA 8
ATOM 4679 C C . SER A 1 37 ? 1.103 3.096 13.604 1.00 4.48 37 SER A C 8
ATOM 4680 O O . SER A 1 37 ? 0.285 3.070 12.662 1.00 4.82 37 SER A O 8
ATOM 4689 N N . SER A 1 1 ? 2.021 10.752 -1.050 1.00 5.36 1 SER A N 9
ATOM 4690 C CA . SER A 1 1 ? 3.451 10.929 -1.411 1.00 4.79 1 SER A CA 9
ATOM 4691 C C . SER A 1 1 ? 3.957 9.756 -2.245 1.00 4.03 1 SER A C 9
ATOM 4692 O O . SER A 1 1 ? 3.512 8.622 -2.071 1.00 4.41 1 SER A O 9
ATOM 4702 N N . MET A 1 2 ? 4.886 10.039 -3.153 1.00 3.36 2 MET A N 9
ATOM 4703 C CA . MET A 1 2 ? 5.451 9.008 -4.015 1.00 2.96 2 MET A CA 9
ATOM 4704 C C . MET A 1 2 ? 6.832 8.586 -3.525 1.00 1.79 2 MET A C 9
ATOM 4705 O O . MET A 1 2 ? 7.759 9.395 -3.484 1.00 1.91 2 MET A O 9
ATOM 4719 N N . GLY A 1 3 ? 6.961 7.317 -3.154 1.00 1.28 3 GLY A N 9
ATOM 4720 C CA . GLY A 1 3 ? 8.234 6.813 -2.672 1.00 0.21 3 GLY A CA 9
ATOM 4721 C C . GLY A 1 3 ? 8.104 5.482 -1.959 1.00 0.18 3 GLY A C 9
ATOM 4722 O O . GLY A 1 3 ? 8.967 5.112 -1.162 1.00 0.21 3 GLY A O 9
ATOM 4726 N N . LEU A 1 4 ? 7.024 4.760 -2.243 1.00 0.16 4 LEU A N 9
ATOM 4727 C CA . LEU A 1 4 ? 6.789 3.460 -1.629 1.00 0.14 4 LEU A CA 9
ATOM 4728 C C . LEU A 1 4 ? 7.899 2.478 -1.997 1.00 0.14 4 LEU A C 9
ATOM 4729 O O . LEU A 1 4 ? 8.459 2.551 -3.090 1.00 0.17 4 LEU A O 9
ATOM 4745 N N . PRO A 1 5 ? 8.217 1.530 -1.093 1.00 0.15 5 PRO A N 9
ATOM 4746 C CA . PRO A 1 5 ? 9.250 0.518 -1.340 1.00 0.19 5 PRO A CA 9
ATOM 4747 C C . PRO A 1 5 ? 9.043 -0.202 -2.674 1.00 0.18 5 PRO A C 9
ATOM 4748 O O . PRO A 1 5 ? 7.985 -0.080 -3.292 1.00 0.16 5 PRO A O 9
ATOM 4759 N N . PRO A 1 6 ? 10.056 -0.959 -3.145 1.00 0.24 6 PRO A N 9
ATOM 4760 C CA . PRO A 1 6 ? 9.964 -1.705 -4.406 1.00 0.27 6 PRO A CA 9
ATOM 4761 C C . PRO A 1 6 ? 8.722 -2.585 -4.457 1.00 0.25 6 PRO A C 9
ATOM 4762 O O . PRO A 1 6 ? 8.131 -2.784 -5.519 1.00 0.41 6 PRO A O 9
ATOM 4773 N N . GLY A 1 7 ? 8.324 -3.095 -3.296 1.00 0.31 7 GLY A N 9
ATOM 4774 C CA . GLY A 1 7 ? 7.148 -3.943 -3.221 1.00 0.29 7 GLY A CA 9
ATOM 4775 C C . GLY A 1 7 ? 6.010 -3.298 -2.452 1.00 0.44 7 GLY A C 9
ATOM 4776 O O . GLY A 1 7 ? 5.494 -3.875 -1.498 1.00 1.03 7 GLY A O 9
ATOM 4780 N N . TRP A 1 8 ? 5.620 -2.096 -2.870 1.00 0.14 8 TRP A N 9
ATOM 4781 C CA . TRP A 1 8 ? 4.526 -1.375 -2.225 1.00 0.09 8 TRP A CA 9
ATOM 4782 C C . TRP A 1 8 ? 3.893 -0.381 -3.193 1.00 0.10 8 TRP A C 9
ATOM 4783 O O . TRP A 1 8 ? 4.555 0.538 -3.672 1.00 0.18 8 TRP A O 9
ATOM 4804 N N . ASP A 1 9 ? 2.615 -0.586 -3.494 1.00 0.15 9 ASP A N 9
ATOM 4805 C CA . ASP A 1 9 ? 1.892 0.302 -4.401 1.00 0.16 9 ASP A CA 9
ATOM 4806 C C . ASP A 1 9 ? 0.668 0.890 -3.713 1.00 0.13 9 ASP A C 9
ATOM 4807 O O . ASP A 1 9 ? 0.226 0.383 -2.684 1.00 0.19 9 ASP A O 9
ATOM 4816 N N . GLU A 1 10 ? 0.119 1.959 -4.287 1.00 0.16 10 GLU A N 9
ATOM 4817 C CA . GLU A 1 10 ? -1.043 2.618 -3.703 1.00 0.14 10 GLU A CA 9
ATOM 4818 C C . GLU A 1 10 ? -2.219 2.659 -4.676 1.00 0.13 10 GLU A C 9
ATOM 4819 O O . GLU A 1 10 ? -2.039 2.842 -5.880 1.00 0.19 10 GLU A O 9
ATOM 4831 N N . TYR A 1 11 ? -3.424 2.502 -4.133 1.00 0.15 11 TYR A N 9
ATOM 4832 C CA . TYR A 1 11 ? -4.647 2.537 -4.930 1.00 0.23 11 TYR A CA 9
ATOM 4833 C C . TYR A 1 11 ? -5.870 2.549 -4.023 1.00 0.22 11 TYR A C 9
ATOM 4834 O O . TYR A 1 11 ? -5.810 2.091 -2.885 1.00 0.22 11 TYR A O 9
ATOM 4852 N N . LYS A 1 12 ? -6.976 3.089 -4.524 1.00 0.25 12 LYS A N 9
ATOM 4853 C CA . LYS A 1 12 ? -8.203 3.165 -3.741 1.00 0.28 12 LYS A CA 9
ATOM 4854 C C . LYS A 1 12 ? -9.114 1.978 -4.034 1.00 0.35 12 LYS A C 9
ATOM 4855 O O . LYS A 1 12 ? -9.394 1.669 -5.192 1.00 0.43 12 LYS A O 9
ATOM 4874 N N . THR A 1 13 ? -9.578 1.320 -2.976 1.00 0.34 13 THR A N 9
ATOM 4875 C CA . THR A 1 13 ? -10.462 0.168 -3.118 1.00 0.43 13 THR A CA 9
ATOM 4876 C C . THR A 1 13 ? -11.901 0.609 -3.388 1.00 0.51 13 THR A C 9
ATOM 4877 O O . THR A 1 13 ? -12.143 1.741 -3.804 1.00 0.83 13 THR A O 9
ATOM 4888 N N . HIS A 1 14 ? -12.849 -0.297 -3.157 1.00 0.48 14 HIS A N 9
ATOM 4889 C CA . HIS A 1 14 ? -14.262 -0.006 -3.382 1.00 0.51 14 HIS A CA 9
ATOM 4890 C C . HIS A 1 14 ? -14.717 1.187 -2.547 1.00 0.53 14 HIS A C 9
ATOM 4891 O O . HIS A 1 14 ? -15.292 2.141 -3.071 1.00 0.63 14 HIS A O 9
ATOM 4906 N N . ASN A 1 15 ? -14.455 1.125 -1.244 1.00 0.55 15 ASN A N 9
ATOM 4907 C CA . ASN A 1 15 ? -14.835 2.200 -0.332 1.00 0.63 15 ASN A CA 9
ATOM 4908 C C . ASN A 1 15 ? -14.062 3.478 -0.640 1.00 0.59 15 ASN A C 9
ATOM 4909 O O . ASN A 1 15 ? -14.385 4.551 -0.128 1.00 0.86 15 ASN A O 9
ATOM 4920 N N . GLY A 1 16 ? -13.042 3.354 -1.482 1.00 0.35 16 GLY A N 9
ATOM 4921 C CA . GLY A 1 16 ? -12.231 4.500 -1.847 1.00 0.31 16 GLY A CA 9
ATOM 4922 C C . GLY A 1 16 ? -11.073 4.715 -0.897 1.00 0.25 16 GLY A C 9
ATOM 4923 O O . GLY A 1 16 ? -10.486 5.796 -0.862 1.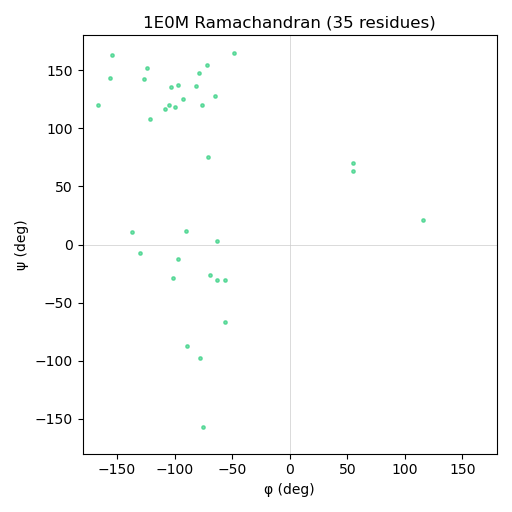00 0.27 16 GLY A O 9
ATOM 4927 N N . LYS A 1 17 ? -10.748 3.689 -0.117 1.00 0.22 17 LYS A N 9
ATOM 4928 C CA . LYS A 1 17 ? -9.622 3.770 0.801 1.00 0.19 17 LYS A CA 9
ATOM 4929 C C . LYS A 1 17 ? -8.321 3.586 0.030 1.00 0.17 17 LYS A C 9
ATOM 4930 O O . LYS A 1 17 ? -8.158 2.608 -0.703 1.00 0.19 17 LYS A O 9
ATOM 4949 N N . THR A 1 18 ? -7.433 4.569 0.129 1.00 0.18 18 THR A N 9
ATOM 4950 C CA . THR A 1 18 ? -6.153 4.500 -0.561 1.00 0.20 18 THR A CA 9
ATOM 4951 C C . THR A 1 18 ? -5.291 3.407 0.054 1.00 0.16 18 THR A C 9
ATOM 4952 O O . THR A 1 18 ? -4.407 3.677 0.868 1.00 0.23 18 THR A O 9
ATOM 4963 N N . TYR A 1 19 ? -5.594 2.165 -0.304 1.00 0.12 19 TYR A N 9
ATOM 4964 C CA . TYR A 1 19 ? -4.896 1.017 0.248 1.00 0.14 19 TYR A CA 9
ATOM 4965 C C . TYR A 1 19 ? -3.568 0.766 -0.460 1.00 0.09 19 TYR A C 9
ATOM 4966 O O . TYR A 1 19 ? -3.446 0.945 -1.674 1.00 0.13 19 TYR A O 9
ATOM 4984 N N . TYR A 1 20 ? -2.580 0.354 0.324 1.00 0.12 20 TYR A N 9
ATOM 4985 C CA . TYR A 1 20 ? -1.258 0.036 -0.191 1.00 0.13 20 TYR A CA 9
ATOM 4986 C C . TYR A 1 20 ? -1.034 -1.472 -0.135 1.00 0.13 20 TYR A C 9
ATOM 4987 O O . TYR A 1 20 ? -1.433 -2.126 0.829 1.00 0.17 20 TYR A O 9
ATOM 5005 N N . TYR A 1 21 ? -0.436 -2.030 -1.183 1.00 0.11 21 TYR A N 9
ATOM 5006 C CA . TYR A 1 21 ? -0.234 -3.474 -1.250 1.00 0.11 21 TYR A CA 9
ATOM 5007 C C . TYR A 1 21 ? 1.234 -3.845 -1.450 1.00 0.09 21 TYR A C 9
ATOM 5008 O O . TYR A 1 21 ? 1.967 -3.175 -2.179 1.00 0.13 21 TYR A O 9
ATOM 5026 N N . ASN A 1 22 ? 1.637 -4.940 -0.806 1.00 0.09 22 ASN A N 9
ATOM 5027 C CA . ASN A 1 22 ? 2.994 -5.464 -0.918 1.00 0.11 22 ASN A CA 9
ATOM 5028 C C . ASN A 1 22 ? 2.978 -6.781 -1.687 1.00 0.08 22 ASN A C 9
ATOM 5029 O O . ASN A 1 22 ? 2.349 -7.748 -1.254 1.00 0.11 22 ASN A O 9
ATOM 5040 N N . HIS A 1 23 ? 3.649 -6.801 -2.840 1.00 0.12 23 HIS A N 9
ATOM 5041 C CA . HIS A 1 23 ? 3.663 -7.982 -3.702 1.00 0.14 23 HIS A CA 9
ATOM 5042 C C . HIS A 1 23 ? 4.838 -8.908 -3.392 1.00 0.14 23 HIS A C 9
ATOM 5043 O O . HIS A 1 23 ? 5.147 -9.806 -4.176 1.00 0.25 23 HIS A O 9
ATOM 5058 N N . ASN A 1 24 ? 5.491 -8.689 -2.256 1.00 0.15 24 ASN A N 9
ATOM 5059 C CA . ASN A 1 24 ? 6.622 -9.523 -1.860 1.00 0.19 24 ASN A CA 9
ATOM 5060 C C . ASN A 1 24 ? 6.252 -10.398 -0.675 1.00 0.19 24 ASN A C 9
ATOM 5061 O O . ASN A 1 24 ? 6.789 -11.493 -0.503 1.00 0.21 24 ASN A O 9
ATOM 5072 N N . THR A 1 25 ? 5.332 -9.905 0.142 1.00 0.17 25 THR A N 9
ATOM 5073 C CA . THR A 1 25 ? 4.875 -10.638 1.311 1.00 0.21 25 THR A CA 9
ATOM 5074 C C . THR A 1 25 ? 3.356 -10.601 1.394 1.00 0.17 25 THR A C 9
ATOM 5075 O O . THR A 1 25 ? 2.772 -10.891 2.440 1.00 0.20 25 THR A O 9
ATOM 5086 N N . LYS A 1 26 ? 2.725 -10.237 0.278 1.00 0.13 26 LYS A N 9
ATOM 5087 C CA . LYS A 1 26 ? 1.272 -10.163 0.199 1.00 0.12 26 LYS A CA 9
ATOM 5088 C C . LYS A 1 26 ? 0.701 -9.391 1.384 1.00 0.11 26 LYS A C 9
ATOM 5089 O O . LYS A 1 26 ? 0.096 -9.972 2.285 1.00 0.15 26 LYS A O 9
ATOM 5108 N N . THR A 1 27 ? 0.920 -8.079 1.385 1.00 0.08 27 THR A N 9
ATOM 5109 C CA . THR A 1 27 ? 0.450 -7.229 2.476 1.00 0.10 27 THR A CA 9
ATOM 5110 C C . THR A 1 27 ? -0.558 -6.191 1.987 1.00 0.11 27 THR A C 9
ATOM 5111 O O . THR A 1 27 ? -0.201 -5.252 1.277 1.00 0.14 27 THR A O 9
ATOM 5122 N N . SER A 1 28 ? -1.813 -6.356 2.393 1.00 0.10 28 SER A N 9
ATOM 5123 C CA . SER A 1 28 ? -2.871 -5.427 2.007 1.00 0.13 28 SER A CA 9
ATOM 5124 C C . SER A 1 28 ? -3.298 -4.567 3.192 1.00 0.12 28 SER A C 9
ATOM 5125 O O . SER A 1 28 ? -3.909 -5.058 4.143 1.00 0.19 28 SER A O 9
ATOM 5133 N N . THR A 1 29 ? -2.968 -3.281 3.129 1.00 0.13 29 THR A N 9
ATOM 5134 C CA . THR A 1 29 ? -3.307 -2.342 4.193 1.00 0.15 29 THR A CA 9
ATOM 5135 C C . THR A 1 29 ? -3.805 -1.024 3.609 1.00 0.17 29 THR A C 9
ATOM 5136 O O . THR A 1 29 ? -3.845 -0.860 2.392 1.00 0.34 29 THR A O 9
ATOM 5147 N N . TRP A 1 30 ? -4.183 -0.087 4.476 1.00 0.14 30 TRP A N 9
ATOM 5148 C CA . TRP A 1 30 ? -4.635 1.228 4.024 1.00 0.14 30 TRP A CA 9
ATOM 5149 C C . TRP A 1 30 ? -3.691 2.317 4.525 1.00 0.14 30 TRP A C 9
ATOM 5150 O O . TRP A 1 30 ? -3.786 3.472 4.111 1.00 0.19 30 TRP A O 9
ATOM 5171 N N . THR A 1 31 ? -2.775 1.935 5.413 1.00 0.14 31 THR A N 9
ATOM 5172 C CA . THR A 1 31 ? -1.798 2.872 5.960 1.00 0.19 31 THR A CA 9
ATOM 5173 C C . THR A 1 31 ? -0.547 2.919 5.093 1.00 0.15 31 THR A C 9
ATOM 5174 O O . THR A 1 31 ? -0.155 1.917 4.494 1.00 0.15 31 THR A O 9
ATOM 5185 N N . ASP A 1 32 ? 0.075 4.090 5.035 1.00 0.19 32 ASP A N 9
ATOM 5186 C CA . ASP A 1 32 ? 1.277 4.283 4.232 1.00 0.19 32 ASP A CA 9
ATOM 5187 C C . ASP A 1 32 ? 2.374 3.295 4.632 1.00 0.15 32 ASP A C 9
ATOM 5188 O O . ASP A 1 32 ? 2.741 3.206 5.804 1.00 0.23 32 ASP A O 9
ATOM 5197 N N . PRO A 1 33 ? 2.919 2.537 3.658 1.00 0.13 33 PRO A N 9
ATOM 5198 C CA . PRO A 1 33 ? 3.978 1.557 3.920 1.00 0.16 33 PRO A CA 9
ATOM 5199 C C . PRO A 1 33 ? 5.237 2.209 4.473 1.00 0.15 33 PRO A C 9
ATOM 5200 O O . PRO A 1 33 ? 5.997 1.588 5.217 1.00 0.24 33 PRO A O 9
ATOM 5211 N N . ARG A 1 34 ? 5.436 3.469 4.121 1.00 0.22 34 ARG A N 9
ATOM 5212 C CA . ARG A 1 34 ? 6.583 4.226 4.604 1.00 0.29 34 ARG A CA 9
ATOM 5213 C C . ARG A 1 34 ? 6.342 4.701 6.031 1.00 0.33 34 ARG A C 9
ATOM 5214 O O . ARG A 1 34 ? 7.282 4.961 6.781 1.00 0.44 34 ARG A O 9
ATOM 5235 N N . MET A 1 35 ? 5.067 4.798 6.399 1.00 0.39 35 MET A N 9
ATOM 5236 C CA . MET A 1 35 ? 4.680 5.247 7.731 1.00 0.62 35 MET A CA 9
ATOM 5237 C C . MET A 1 35 ? 4.956 4.175 8.782 1.00 0.89 35 MET A C 9
ATOM 5238 O O . MET A 1 35 ? 5.693 3.221 8.531 1.00 1.70 35 MET A O 9
ATOM 5252 N N . SER A 1 36 ? 4.360 4.340 9.959 1.00 1.56 36 SER A N 9
ATOM 5253 C CA . SER A 1 36 ? 4.538 3.386 11.048 1.00 2.44 36 SER A CA 9
ATOM 5254 C C . SER A 1 36 ? 3.595 2.198 10.890 1.00 2.75 36 SER A C 9
ATOM 5255 O O . SER A 1 36 ? 2.405 2.294 11.191 1.00 3.14 36 SER A O 9
ATOM 5263 N N . SER A 1 37 ? 4.136 1.080 10.416 1.00 3.21 37 SER A N 9
ATOM 5264 C CA . SER A 1 37 ? 3.343 -0.127 10.216 1.00 4.00 37 SER A CA 9
ATOM 5265 C C . SER A 1 37 ? 4.236 -1.362 10.162 1.00 4.48 37 SER A C 9
ATOM 5266 O O . SER A 1 37 ? 5.083 -1.440 9.248 1.00 4.82 37 SER A O 9
ATOM 5275 N N . SER A 1 1 ? 8.563 11.122 -8.612 1.00 5.36 1 SER A N 10
ATOM 5276 C CA . SER A 1 1 ? 8.900 9.679 -8.736 1.00 4.79 1 SER A CA 10
ATOM 5277 C C . SER A 1 1 ? 9.328 9.096 -7.393 1.00 4.03 1 SER A C 10
ATOM 5278 O O . SER A 1 1 ? 9.441 9.818 -6.400 1.00 4.41 1 SER A O 10
ATOM 5288 N N . MET A 1 2 ? 9.559 7.784 -7.371 1.00 3.36 2 MET A N 10
ATOM 5289 C CA . MET A 1 2 ? 9.977 7.088 -6.154 1.00 2.96 2 MET A CA 10
ATOM 5290 C C . MET A 1 2 ? 8.929 7.223 -5.052 1.00 1.79 2 MET A C 10
ATOM 5291 O O . MET A 1 2 ? 7.926 7.918 -5.216 1.00 1.91 2 MET A O 10
ATOM 5305 N N . GLY A 1 3 ? 9.165 6.545 -3.932 1.00 1.28 3 GLY A N 10
ATOM 5306 C CA . GLY A 1 3 ? 8.232 6.603 -2.821 1.00 0.21 3 GLY A CA 10
ATOM 5307 C C . GLY A 1 3 ? 8.178 5.306 -2.036 1.00 0.18 3 GLY A C 10
ATOM 5308 O O . GLY A 1 3 ? 9.118 4.970 -1.316 1.00 0.21 3 GLY A O 10
ATOM 5312 N N . LEU A 1 4 ? 7.069 4.585 -2.168 1.00 0.16 4 LEU A N 10
ATOM 5313 C CA . LEU A 1 4 ? 6.887 3.319 -1.471 1.00 0.14 4 LEU A CA 10
ATOM 5314 C C . LEU A 1 4 ? 7.893 2.281 -1.963 1.00 0.14 4 LEU A C 10
ATOM 5315 O O . LEU A 1 4 ? 8.369 2.365 -3.096 1.00 0.17 4 LEU A O 10
ATOM 5331 N N . PRO A 1 5 ? 8.216 1.272 -1.129 1.00 0.15 5 PRO A N 10
ATOM 5332 C CA . PRO A 1 5 ? 9.161 0.212 -1.500 1.00 0.19 5 PRO A CA 10
ATOM 5333 C C . PRO A 1 5 ? 8.850 -0.394 -2.872 1.00 0.18 5 PRO A C 10
ATOM 5334 O O . PRO A 1 5 ? 7.756 -0.205 -3.406 1.00 0.16 5 PRO A O 10
ATOM 5345 N N . PRO A 1 6 ? 9.808 -1.136 -3.464 1.00 0.24 6 PRO A N 10
ATOM 5346 C CA . PRO A 1 6 ? 9.634 -1.746 -4.791 1.00 0.27 6 PRO A CA 10
ATOM 5347 C C . PRO A 1 6 ? 8.485 -2.754 -4.844 1.00 0.25 6 PRO A C 10
ATOM 5348 O O . PRO A 1 6 ? 8.209 -3.329 -5.896 1.00 0.41 6 PRO A O 10
ATOM 5359 N N . GLY A 1 7 ? 7.816 -2.961 -3.713 1.00 0.31 7 GLY A N 10
ATOM 5360 C CA . GLY A 1 7 ? 6.711 -3.903 -3.672 1.00 0.29 7 GLY A CA 10
ATOM 5361 C C . GLY A 1 7 ? 5.431 -3.286 -3.140 1.00 0.44 7 GLY A C 10
ATOM 5362 O O . GLY A 1 7 ? 4.366 -3.898 -3.210 1.00 1.03 7 GLY A O 10
ATOM 5366 N N . TRP A 1 8 ? 5.533 -2.072 -2.611 1.00 0.14 8 TRP A N 10
ATOM 5367 C CA . TRP A 1 8 ? 4.377 -1.380 -2.051 1.00 0.09 8 TRP A CA 10
ATOM 5368 C C . TRP A 1 8 ? 3.791 -0.386 -3.050 1.00 0.10 8 TRP A C 10
ATOM 5369 O O . TRP A 1 8 ? 4.483 0.518 -3.519 1.00 0.18 8 TRP A O 10
ATOM 5390 N N . ASP A 1 9 ? 2.510 -0.560 -3.372 1.00 0.15 9 ASP A N 10
ATOM 5391 C CA . ASP A 1 9 ? 1.826 0.329 -4.310 1.00 0.16 9 ASP A CA 10
ATOM 5392 C C . ASP A 1 9 ? 0.530 0.861 -3.704 1.00 0.13 9 ASP A C 10
ATOM 5393 O O . ASP A 1 9 ? -0.042 0.242 -2.811 1.00 0.19 9 ASP A O 10
ATOM 5402 N N . GLU A 1 10 ? 0.074 2.014 -4.190 1.00 0.16 10 GLU A N 10
ATOM 5403 C CA . GLU A 1 10 ? -1.147 2.632 -3.672 1.00 0.14 10 GLU A CA 10
ATOM 5404 C C . GLU A 1 10 ? -2.309 2.485 -4.647 1.00 0.13 10 GLU A C 10
ATOM 5405 O O . GLU A 1 10 ? -2.138 2.618 -5.859 1.00 0.19 10 GLU A O 10
ATOM 5417 N N . TYR A 1 11 ? -3.499 2.250 -4.100 1.00 0.15 11 TYR A N 10
ATOM 5418 C CA . TYR A 1 11 ? -4.708 2.122 -4.904 1.00 0.23 11 TYR A CA 10
ATOM 5419 C C . TYR A 1 11 ? -5.945 2.343 -4.049 1.00 0.22 11 TYR A C 10
ATOM 5420 O O . TYR A 1 11 ? -5.957 2.028 -2.861 1.00 0.22 11 TYR A O 10
ATOM 5438 N N . LYS A 1 12 ? -6.980 2.906 -4.658 1.00 0.25 12 LYS A N 10
ATOM 5439 C CA . LYS A 1 12 ? -8.217 3.198 -3.953 1.00 0.28 12 LYS A CA 10
ATOM 5440 C C . LYS A 1 12 ? -9.249 2.100 -4.176 1.00 0.35 12 LYS A C 10
ATOM 5441 O O . LYS A 1 12 ? -9.689 1.868 -5.303 1.00 0.43 12 LYS A O 10
ATOM 5460 N N . THR A 1 13 ? -9.625 1.421 -3.097 1.00 0.34 13 THR A N 10
ATOM 5461 C CA . THR A 1 13 ? -10.593 0.332 -3.178 1.00 0.43 13 THR A CA 10
ATOM 5462 C C . THR A 1 13 ? -11.986 0.849 -3.535 1.00 0.51 13 THR A C 10
ATOM 5463 O O . THR A 1 13 ? -12.143 1.991 -3.967 1.00 0.83 13 THR A O 10
ATOM 5474 N N . HIS A 1 14 ? -12.991 -0.010 -3.368 1.00 0.48 14 HIS A N 10
ATOM 5475 C CA . HIS A 1 14 ? -14.372 0.340 -3.692 1.00 0.51 14 HIS A CA 10
ATOM 5476 C C . HIS A 1 14 ? -14.788 1.650 -3.031 1.00 0.53 14 HIS A C 10
ATOM 5477 O O . HIS A 1 14 ? -15.105 2.624 -3.716 1.00 0.63 14 HIS A O 10
ATOM 5492 N N . ASN A 1 15 ? -14.799 1.667 -1.702 1.00 0.55 15 ASN A N 10
ATOM 5493 C CA . ASN A 1 15 ? -15.183 2.861 -0.958 1.00 0.63 15 ASN A CA 10
ATOM 5494 C C . ASN A 1 15 ? -14.305 4.046 -1.344 1.00 0.59 15 ASN A C 10
ATOM 5495 O O . ASN A 1 15 ? -14.765 5.188 -1.370 1.00 0.86 15 ASN A O 10
ATOM 5506 N N . GLY A 1 16 ? -13.042 3.767 -1.655 1.00 0.35 16 GLY A N 10
ATOM 5507 C CA . GLY A 1 16 ? -12.127 4.819 -2.054 1.00 0.31 16 GLY A CA 10
ATOM 5508 C C . GLY A 1 16 ? -10.974 4.999 -1.086 1.00 0.25 16 GLY A C 10
ATOM 5509 O O . GLY A 1 16 ? -10.398 6.082 -0.999 1.00 0.27 16 GLY A O 10
ATOM 5513 N N . LYS A 1 17 ? -10.630 3.940 -0.358 1.00 0.22 17 LYS A N 10
ATOM 5514 C CA . LYS A 1 17 ? -9.502 3.999 0.564 1.00 0.19 17 LYS A CA 10
ATOM 5515 C C . LYS A 1 17 ? -8.206 3.744 -0.196 1.00 0.17 17 LYS A C 10
ATOM 5516 O O . LYS A 1 17 ? -8.083 2.749 -0.912 1.00 0.19 17 LYS A O 10
ATOM 5535 N N . THR A 1 18 ? -7.272 4.688 -0.103 1.00 0.18 18 THR A N 10
ATOM 5536 C CA . THR A 1 18 ? -5.987 4.552 -0.776 1.00 0.20 18 THR A CA 10
ATOM 5537 C C . THR A 1 18 ? -5.153 3.481 -0.088 1.00 0.16 18 THR A C 10
ATOM 5538 O O . THR A 1 18 ? -4.214 3.782 0.649 1.00 0.23 18 THR A O 10
ATOM 5549 N N . TYR A 1 19 ? -5.542 2.228 -0.296 1.00 0.12 19 TYR A N 10
ATOM 5550 C CA . TYR A 1 19 ? -4.871 1.108 0.334 1.00 0.14 19 TYR A CA 10
ATOM 5551 C C . TYR A 1 19 ? -3.565 0.767 -0.375 1.00 0.09 19 TYR A C 10
ATOM 5552 O O . TYR A 1 19 ? -3.485 0.771 -1.606 1.00 0.13 19 TYR A O 10
ATOM 5570 N N . TYR A 1 20 ? -2.541 0.496 0.423 1.00 0.12 20 TYR A N 10
ATOM 5571 C CA . TYR A 1 20 ? -1.235 0.120 -0.091 1.00 0.13 20 TYR A CA 10
ATOM 5572 C C . TYR A 1 20 ? -1.053 -1.391 0.018 1.00 0.13 20 TYR A C 10
ATOM 5573 O O . TYR A 1 20 ? -1.448 -1.999 1.016 1.00 0.17 20 TYR A O 10
ATOM 5591 N N . TYR A 1 21 ? -0.496 -1.999 -1.022 1.00 0.11 21 TYR A N 10
ATOM 5592 C CA . TYR A 1 21 ? -0.316 -3.445 -1.044 1.00 0.11 21 TYR A CA 10
ATOM 5593 C C . TYR A 1 21 ? 1.124 -3.830 -1.369 1.00 0.09 21 TYR A C 10
ATOM 5594 O O . TYR A 1 21 ? 1.782 -3.189 -2.191 1.00 0.13 21 TYR A O 10
ATOM 5612 N N . ASN A 1 22 ? 1.593 -4.894 -0.722 1.00 0.09 22 ASN A N 10
ATOM 5613 C CA . ASN A 1 22 ? 2.938 -5.409 -0.948 1.00 0.11 22 ASN A CA 10
ATOM 5614 C C . ASN A 1 22 ? 2.873 -6.744 -1.678 1.00 0.08 22 ASN A C 10
ATOM 5615 O O . ASN A 1 22 ? 2.322 -7.716 -1.158 1.00 0.11 22 ASN A O 10
ATOM 5626 N N . HIS A 1 23 ? 3.431 -6.783 -2.887 1.00 0.12 23 HIS A N 10
ATOM 5627 C CA . HIS A 1 23 ? 3.412 -7.990 -3.706 1.00 0.14 23 HIS A CA 10
ATOM 5628 C C . HIS A 1 23 ? 4.633 -8.867 -3.442 1.00 0.14 23 HIS A C 10
ATOM 5629 O O . HIS A 1 23 ? 4.815 -9.898 -4.090 1.00 0.25 23 HIS A O 10
ATOM 5644 N N . ASN A 1 24 ? 5.471 -8.452 -2.497 1.00 0.15 24 ASN A N 10
ATOM 5645 C CA . ASN A 1 24 ? 6.671 -9.210 -2.158 1.00 0.19 24 ASN A CA 10
ATOM 5646 C C . ASN A 1 24 ? 6.442 -10.058 -0.914 1.00 0.19 24 ASN A C 10
ATOM 5647 O O . ASN A 1 24 ? 7.095 -11.085 -0.720 1.00 0.21 24 ASN A O 10
ATOM 5658 N N . THR A 1 25 ? 5.518 -9.615 -0.069 1.00 0.17 25 THR A N 10
ATOM 5659 C CA . THR A 1 25 ? 5.200 -10.327 1.161 1.00 0.21 25 THR A CA 10
ATOM 5660 C C . THR A 1 25 ? 3.691 -10.457 1.335 1.00 0.17 25 THR A C 10
ATOM 5661 O O . THR A 1 25 ? 3.212 -10.844 2.402 1.00 0.20 25 THR A O 10
ATOM 5672 N N . LYS A 1 26 ? 2.951 -10.120 0.280 1.00 0.13 26 LYS A N 10
ATOM 5673 C CA . LYS A 1 26 ? 1.495 -10.192 0.304 1.00 0.12 26 LYS A CA 10
ATOM 5674 C C . LYS A 1 26 ? 0.931 -9.473 1.524 1.00 0.11 26 LYS A C 10
ATOM 5675 O O . LYS A 1 26 ? 0.454 -10.106 2.467 1.00 0.15 26 LYS A O 10
ATOM 5694 N N . THR A 1 27 ? 0.999 -8.144 1.504 1.00 0.08 27 THR A N 10
ATOM 5695 C CA . THR A 1 27 ? 0.509 -7.341 2.621 1.00 0.10 27 THR A CA 10
ATOM 5696 C C . THR A 1 27 ? -0.447 -6.248 2.150 1.00 0.11 27 THR A C 10
ATOM 5697 O O . THR A 1 27 ? -0.027 -5.260 1.548 1.00 0.14 27 THR A O 10
ATOM 5708 N N . SER A 1 28 ? -1.731 -6.419 2.453 1.00 0.10 28 SER A N 10
ATOM 5709 C CA . SER A 1 28 ? -2.745 -5.446 2.063 1.00 0.13 28 SER A CA 10
ATOM 5710 C C . SER A 1 28 ? -3.195 -4.608 3.256 1.00 0.12 28 SER A C 10
ATOM 5711 O O . SER A 1 28 ? -3.615 -5.143 4.282 1.00 0.19 28 SER A O 10
ATOM 5719 N N . THR A 1 29 ? -3.112 -3.290 3.106 1.00 0.13 29 THR A N 10
ATOM 5720 C CA . THR A 1 29 ? -3.518 -2.364 4.160 1.00 0.15 29 THR A CA 10
ATOM 5721 C C . THR A 1 29 ? -3.868 -1.004 3.564 1.00 0.17 29 THR A C 10
ATOM 5722 O O . THR A 1 29 ? -3.685 -0.788 2.371 1.00 0.34 29 THR A O 10
ATOM 5733 N N . TRP A 1 30 ? -4.372 -0.090 4.392 1.00 0.14 30 TRP A N 10
ATOM 5734 C CA . TRP A 1 30 ? -4.714 1.251 3.920 1.00 0.14 30 TRP A CA 10
ATOM 5735 C C . TRP A 1 30 ? -3.707 2.274 4.438 1.00 0.14 30 TRP A C 10
ATOM 5736 O O . TRP A 1 30 ? -3.670 3.413 3.973 1.00 0.19 30 TRP A O 10
ATOM 5757 N N . THR A 1 31 ? -2.890 1.854 5.399 1.00 0.14 31 THR A N 10
ATOM 5758 C CA . THR A 1 31 ? -1.875 2.727 5.979 1.00 0.19 31 THR A CA 10
ATOM 5759 C C . THR A 1 31 ? -0.644 2.805 5.086 1.00 0.15 31 THR A C 10
ATOM 5760 O O . THR A 1 31 ? -0.301 1.845 4.395 1.00 0.15 31 THR A O 10
ATOM 5771 N N . ASP A 1 32 ? 0.019 3.955 5.113 1.00 0.19 32 ASP A N 10
ATOM 5772 C CA . ASP A 1 32 ? 1.216 4.169 4.308 1.00 0.19 32 ASP A CA 10
ATOM 5773 C C . ASP A 1 32 ? 2.333 3.216 4.730 1.00 0.15 32 ASP A C 10
ATOM 5774 O O . ASP A 1 32 ? 2.655 3.112 5.914 1.00 0.23 32 ASP A O 10
ATOM 5783 N N . PRO A 1 33 ? 2.940 2.498 3.764 1.00 0.13 33 PRO A N 10
ATOM 5784 C CA . PRO A 1 33 ? 4.018 1.547 4.049 1.00 0.16 33 PRO A CA 10
ATOM 5785 C C . PRO A 1 33 ? 5.293 2.241 4.504 1.00 0.15 33 PRO A C 10
ATOM 5786 O O . PRO A 1 33 ? 6.088 1.677 5.257 1.00 0.24 33 PRO A O 10
ATOM 5797 N N . ARG A 1 34 ? 5.466 3.476 4.060 1.00 0.22 34 ARG A N 10
ATOM 5798 C CA . ARG A 1 34 ? 6.627 4.271 4.435 1.00 0.29 34 ARG A CA 10
ATOM 5799 C C . ARG A 1 34 ? 6.552 4.671 5.902 1.00 0.33 34 ARG A C 10
ATOM 5800 O O . ARG A 1 34 ? 7.574 4.865 6.559 1.00 0.44 34 ARG A O 10
ATOM 5821 N N . MET A 1 35 ? 5.328 4.796 6.406 1.00 0.39 35 MET A N 10
ATOM 5822 C CA . MET A 1 35 ? 5.107 5.185 7.794 1.00 0.62 35 MET A CA 10
ATOM 5823 C C . MET A 1 35 ? 5.223 3.983 8.731 1.00 0.89 35 MET A C 10
ATOM 5824 O O . MET A 1 35 ? 6.267 3.766 9.347 1.00 1.70 35 MET A O 10
ATOM 5838 N N . SER A 1 36 ? 4.145 3.211 8.838 1.00 1.56 36 SER A N 10
ATOM 5839 C CA . SER A 1 36 ? 4.128 2.041 9.711 1.00 2.44 36 S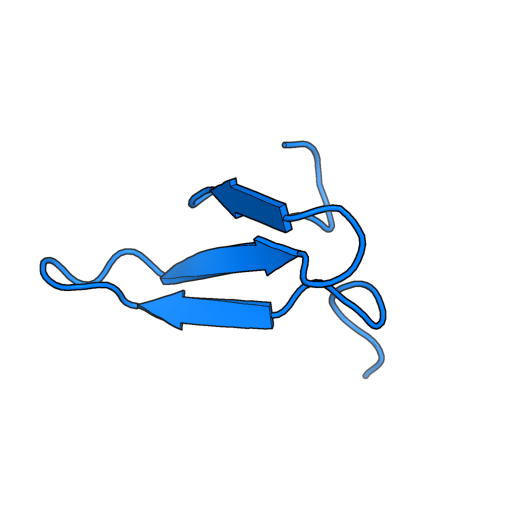ER A CA 10
ATOM 5840 C C . SER A 1 36 ? 3.747 0.781 8.939 1.00 2.75 36 SER A C 10
ATOM 5841 O O . SER A 1 36 ? 4.598 -0.060 8.649 1.00 3.14 36 SER A O 10
ATOM 5849 N N . SER A 1 37 ? 2.460 0.655 8.619 1.00 3.21 37 SER A N 10
ATOM 5850 C CA . SER A 1 37 ? 1.955 -0.503 7.887 1.00 4.00 37 SER A CA 10
ATOM 5851 C C . SER A 1 37 ? 2.254 -1.799 8.636 1.00 4.48 37 SER A C 10
ATOM 5852 O O . SER A 1 37 ? 2.239 -2.871 7.993 1.00 4.82 37 SER A O 10
#

Foldseek 3Di:
DDDAPPFWDFDQDDVGQRWIAGPVVTDIGSDGPVPPD

B-factor: mean 0.95, std 1.34, range [0.08, 7.05]

Nearest PDB structures (foldseek):
  1e0m-assembly1_A  TM=9.533E-01  e=6.226E-06  synthetic construct
  2kq0-assembly1_A  TM=8.041E-01  e=3.665E-03  Homo sapiens
  7bqf-assembly1_A-2  TM=8.283E-01  e=5.893E-03  Mus musculus
  7bqg-assembly1_A-2  TM=8.062E-01  e=7.730E-03  Mus musculus
  2n4t-assembly1_A  TM=6.794E-01  e=6.749E-03  Homo sapiens